Protein AF-A0A3D4BV54-F1 (afdb_monomer)

Secondary structure (DSSP, 8-state):
--HHHHHHHHHHHHHHHHSPTT-HHHHHHHTGGG-SHHHHHHHHHHHHHHHHTT-HHHHHHHHHHHHHHHHHHT--TTS----------HHHHHHHHHHHHHHHHHHHHHTS-HHHHHHHHHHTGGG-SHHHHHHHHHHHHHHHHHS-HHHHHHHHHHHHHHHHHHHH--SS-HHHHHHHHHHHHHHHHTTSBTTBSHHHHHHHHHHHHHHHHT--SS-HHHHHHHHHHHHHHHHTT--TTTSHHHHHHHHHHHHHHHHH--SS-HHHHHHHHHHHHHHHHTTS-TTT-HHHHHHHHHHHHHHHHH--SS-HHHHHHHHHHHHHHHHTTS-TTT-HHHHHHHHHHHHHHHHS--

pLDDT: mean 89.23, std 12.45, range [34.06, 98.94]

Sequence (354 aa):
MNEQRLQAYYQLIQQLLSCPHGQEAAILQANRELLDVDFLQVVVEVAATFTQQGEENTANWLLGLASQLSEELDIAPNGNTPEPETPLNQANFDTYLQFLLEVLQATAESKGNPQVVYPLLKANTDKLNLTFGQLLQVWATKTLAEAEPDAKQFFAAVIGNFSNLIREFPLGNQADNIEIAITGYEIALTIFTRYTYQEQWATLQHNLGNAYRDRIRGDKADNLENAIAAYQQALEVRTRTDFPVDWAMTQNNLGNAYSDRIRGDKAENLENAIAAYQQALEVSTRTDFPVDWATTQNNLGNAYCDRIRGDKADNLENAIAAYQQALEERTRTDFPEQWAGTQNLSLIHISEPT

Foldseek 3Di:
DDPVLLVVLVVLLVCLVPDDPPCNVVSCVVPVVSLDLVSLQVLQVVLVVCVVVVNNVSSVVSLVVLCVSCVVVVHHSNSDPPPPPPADDPVCLVVLVVLVVVLLVQCLVVVLDLVRRLVSCVVPLVSLAVNSLVSCLVVLVVQLVPDDLVVNLSSLSSLQSSLLNLCPRPDHDNLSSLSSSLSSLVSSCVNCDCVHVVQVNLVSLQSNLVSLCVHPDDDNQVSLVSSLVSLVSSCVRCDCVPNVQVQLVSLQSNLVSLCVHPDDDNQVSLVSSLVSLVSSCVRCDCVPNVQVQLVSLQSNLVSLCVHPDDDNVVSNVSSLVSLVSSCVRCDCVPNVPVNVVSVVSNVVSVPDDD

Solvent-accessible surface area (backbone atoms only — not comparable to full-atom values): 18351 Å² total; per-residue (Å²): 136,56,72,73,58,57,52,50,43,54,52,51,52,52,49,59,75,69,52,63,92,88,44,53,67,59,54,50,65,75,43,52,95,58,73,46,58,70,39,35,38,52,40,48,54,51,18,52,52,29,45,76,70,70,38,51,71,61,15,52,50,36,45,50,50,30,46,52,52,14,66,77,66,78,41,55,57,77,49,50,65,70,67,76,72,71,69,82,40,87,89,52,42,63,61,53,49,52,51,51,52,51,52,46,48,46,19,51,78,54,72,48,38,61,89,68,39,47,62,57,49,68,75,40,36,92,55,47,34,64,50,44,30,52,45,51,51,55,52,47,55,54,53,47,71,75,41,56,72,72,53,34,54,51,52,28,50,32,38,35,39,43,18,57,50,39,53,69,42,89,68,62,48,60,54,32,26,28,52,33,16,45,48,26,31,55,57,20,51,74,71,29,29,84,91,44,57,41,69,61,24,23,50,43,26,38,53,41,13,51,39,29,60,71,44,71,71,78,59,66,51,60,28,28,53,51,12,40,54,24,27,55,55,12,49,75,63,31,32,71,86,84,29,37,68,63,23,20,55,42,27,36,54,40,12,52,35,29,60,69,42,70,70,76,56,65,51,58,29,28,52,53,13,41,51,23,24,55,58,12,51,76,60,36,32,64,87,85,31,38,68,60,22,24,50,41,26,39,54,39,13,54,37,28,62,69,43,69,72,78,58,69,67,63,28,43,51,54,12,42,52,24,26,53,57,13,48,75,64,33,31,70,86,85,27,47,66,62,20,51,54,45,49,49,56,39,49,56,65,72,68,59,78,131

Radius of gyration: 23.68 Å; Cα contacts (8 Å, |Δi|>4): 427; chains: 1; bounding box: 53×63×58 Å

Structure (mmCIF, N/CA/C/O backbone):
data_AF-A0A3D4BV54-F1
#
_entry.id   AF-A0A3D4BV54-F1
#
loop_
_atom_site.group_PDB
_atom_site.id
_atom_site.type_symbol
_atom_site.label_atom_id
_atom_site.label_alt_id
_atom_site.label_comp_id
_atom_site.label_asym_id
_atom_site.label_entity_id
_atom_site.label_seq_id
_atom_site.pdbx_PDB_ins_code
_atom_site.Cartn_x
_atom_site.Cartn_y
_atom_site.Cartn_z
_atom_site.occupancy
_atom_site.B_iso_or_equiv
_atom_site.auth_seq_id
_atom_site.auth_comp_id
_atom_site.auth_asym_id
_atom_site.auth_atom_id
_atom_site.pdbx_PDB_model_num
ATOM 1 N N . MET A 1 1 ? 2.637 -22.811 29.140 1.00 59.00 1 MET A N 1
ATOM 2 C CA . MET A 1 1 ? 3.202 -24.067 28.604 1.00 59.00 1 MET A CA 1
ATOM 3 C C . MET A 1 1 ? 3.998 -24.802 29.688 1.00 59.00 1 MET A C 1
ATOM 5 O O . MET A 1 1 ? 4.686 -24.149 30.461 1.00 59.00 1 MET A O 1
ATOM 9 N N . ASN A 1 2 ? 3.861 -26.129 29.801 1.00 77.62 2 ASN A N 1
ATOM 10 C CA . ASN A 1 2 ? 4.618 -26.967 30.751 1.00 77.62 2 ASN A CA 1
ATOM 11 C C . ASN A 1 2 ? 6.040 -27.226 30.204 1.00 77.62 2 ASN A C 1
ATOM 13 O O . ASN A 1 2 ? 6.165 -27.560 29.028 1.00 77.62 2 ASN A O 1
ATOM 17 N N . GLU A 1 3 ? 7.088 -27.111 31.032 1.00 79.06 3 GLU A N 1
ATOM 18 C CA . GLU A 1 3 ? 8.501 -27.294 30.637 1.00 79.06 3 GLU A CA 1
ATOM 19 C C . GLU A 1 3 ? 8.761 -28.626 29.917 1.00 79.06 3 GLU A C 1
ATOM 21 O O . GLU A 1 3 ? 9.483 -28.663 28.923 1.00 79.06 3 GLU A O 1
ATOM 26 N N . GLN A 1 4 ? 8.110 -29.712 30.350 1.00 82.81 4 GLN A N 1
ATOM 27 C CA . GLN A 1 4 ? 8.243 -31.021 29.698 1.00 82.81 4 GLN A CA 1
ATOM 28 C C . GLN A 1 4 ? 7.680 -31.034 28.268 1.00 82.81 4 GLN A C 1
ATOM 30 O O . GLN A 1 4 ? 8.209 -31.730 27.405 1.00 82.81 4 GLN A O 1
ATOM 35 N N . ARG A 1 5 ? 6.620 -30.257 28.008 1.00 86.56 5 ARG A N 1
ATOM 36 C CA . ARG A 1 5 ? 5.965 -30.178 26.693 1.00 86.56 5 ARG A CA 1
ATOM 37 C C . ARG A 1 5 ? 6.778 -29.312 25.729 1.00 86.56 5 ARG A C 1
ATOM 39 O O . ARG A 1 5 ? 7.024 -29.732 24.606 1.00 86.56 5 ARG A O 1
ATOM 46 N N . LEU A 1 6 ? 7.303 -28.185 26.212 1.00 84.38 6 LEU A N 1
ATOM 47 C CA . LEU A 1 6 ? 8.230 -27.341 25.452 1.00 84.38 6 LEU A CA 1
ATOM 48 C C . LEU A 1 6 ? 9.500 -28.107 25.043 1.00 84.38 6 LEU A C 1
ATOM 50 O O . LEU A 1 6 ? 9.956 -28.008 23.906 1.00 84.38 6 LEU A O 1
ATOM 54 N N . GLN A 1 7 ? 10.052 -28.923 25.945 1.00 90.50 7 GLN A N 1
ATOM 55 C CA . GLN A 1 7 ? 11.215 -29.751 25.627 1.00 90.50 7 GLN A CA 1
ATOM 56 C C . GLN A 1 7 ? 10.906 -30.806 24.552 1.00 90.50 7 GLN A C 1
ATOM 58 O O . GLN A 1 7 ? 11.744 -31.044 23.681 1.00 90.50 7 GLN A O 1
ATOM 63 N N . ALA A 1 8 ? 9.710 -31.401 24.577 1.00 91.50 8 ALA A N 1
ATOM 64 C CA . ALA A 1 8 ? 9.264 -32.330 23.540 1.00 91.50 8 ALA A CA 1
ATOM 65 C C . ALA A 1 8 ? 9.128 -31.640 22.168 1.00 91.50 8 ALA A C 1
ATOM 67 O O . ALA A 1 8 ? 9.540 -32.211 21.160 1.00 91.50 8 ALA A O 1
ATOM 68 N N . TYR A 1 9 ? 8.648 -30.391 22.125 1.00 94.81 9 TYR A N 1
ATOM 69 C CA . TYR A 1 9 ? 8.577 -29.605 20.887 1.00 94.81 9 TYR A CA 1
ATOM 70 C C . TYR A 1 9 ? 9.954 -29.342 20.279 1.00 94.81 9 TYR A C 1
ATOM 72 O O . TYR A 1 9 ? 10.163 -29.624 19.101 1.00 94.81 9 TYR A O 1
ATOM 80 N N . TYR A 1 10 ? 10.928 -28.891 21.075 1.00 93.88 10 TYR A N 1
ATOM 81 C CA . TYR A 1 10 ? 12.291 -28.695 20.572 1.00 93.88 10 TYR A CA 1
ATOM 82 C C . TYR A 1 10 ? 12.927 -29.997 20.076 1.00 93.88 10 TYR A C 1
ATOM 84 O O . TYR A 1 10 ? 13.622 -29.987 19.061 1.00 93.88 10 TYR A O 1
ATOM 92 N N . GLN A 1 11 ? 12.678 -31.122 20.753 1.00 95.56 11 GLN A N 1
ATOM 93 C CA . GLN A 1 11 ? 13.165 -32.429 20.303 1.00 95.56 11 GLN A CA 1
ATOM 94 C C . GLN A 1 11 ? 12.557 -32.832 18.958 1.00 95.56 11 GLN A C 1
ATOM 96 O O . GLN A 1 11 ? 13.286 -33.299 18.084 1.00 95.56 11 GLN A O 1
ATOM 101 N N . LEU A 1 12 ? 11.254 -32.618 18.773 1.00 96.31 12 LEU A N 1
ATOM 102 C CA . LEU A 1 12 ? 10.576 -32.890 17.510 1.00 96.31 12 LEU A CA 1
ATOM 103 C C . LEU A 1 12 ? 11.123 -32.007 16.379 1.00 96.31 12 LEU A C 1
ATOM 105 O O . LEU A 1 12 ? 11.451 -32.519 15.311 1.00 96.31 12 LEU A O 1
ATOM 109 N N . ILE A 1 13 ? 11.319 -30.708 16.626 1.00 95.62 13 ILE A N 1
ATOM 110 C CA . ILE A 1 13 ? 11.912 -29.781 15.646 1.00 95.62 13 ILE A CA 1
ATOM 111 C C . ILE A 1 13 ? 13.329 -30.224 15.262 1.00 95.62 13 ILE A C 1
ATOM 113 O O . ILE A 1 13 ? 13.668 -30.273 14.083 1.00 95.62 13 ILE A O 1
ATOM 117 N N . GLN A 1 14 ? 14.156 -30.613 16.234 1.00 95.12 14 GLN A N 1
ATOM 118 C CA . GLN A 1 14 ? 15.502 -31.119 15.956 1.00 95.12 14 GLN A CA 1
ATOM 119 C C . GLN A 1 14 ? 15.491 -32.425 15.154 1.00 95.12 14 GLN A C 1
ATOM 121 O O . GLN A 1 14 ? 16.322 -32.597 14.262 1.00 95.12 14 GLN A O 1
ATOM 126 N N . GLN A 1 15 ? 14.562 -33.342 15.438 1.00 96.12 15 GLN A N 1
ATOM 127 C CA . GLN A 1 15 ? 14.404 -34.569 14.652 1.00 96.12 15 GLN A CA 1
ATOM 128 C C . GLN A 1 15 ? 14.024 -34.258 13.206 1.00 96.12 15 GLN A C 1
ATOM 130 O O . GLN A 1 15 ? 14.604 -34.834 12.293 1.00 96.12 15 GLN A O 1
ATOM 135 N N . LEU A 1 16 ? 13.109 -33.314 13.000 1.00 95.00 16 LEU A N 1
ATOM 136 C CA . LEU A 1 16 ? 12.678 -32.875 11.677 1.00 95.00 16 LEU A CA 1
ATOM 137 C C . LEU A 1 16 ? 13.822 -32.224 10.882 1.00 95.00 16 LEU A C 1
ATOM 139 O O . LEU A 1 16 ? 14.025 -32.567 9.723 1.00 95.00 16 LEU A O 1
ATOM 143 N N . LEU A 1 17 ? 14.634 -31.379 11.523 1.00 93.75 17 LEU A N 1
ATOM 144 C CA . LEU A 1 17 ? 15.793 -30.728 10.896 1.00 93.75 17 LEU A CA 1
ATOM 145 C C . LEU A 1 17 ? 16.954 -31.681 10.569 1.00 93.75 17 LEU A C 1
ATOM 147 O O . LEU A 1 17 ? 17.786 -31.370 9.719 1.00 93.75 17 LEU A O 1
ATOM 151 N N . SER A 1 18 ? 17.048 -32.819 11.259 1.00 91.81 18 SER A N 1
ATOM 152 C CA . SER A 1 18 ? 18.154 -33.776 11.106 1.00 91.81 18 SER A CA 1
ATOM 153 C C . SER A 1 18 ? 17.775 -35.055 10.357 1.00 91.81 18 SER A C 1
ATOM 155 O O . SER A 1 18 ? 18.644 -35.899 10.111 1.00 91.81 18 SER A O 1
ATOM 157 N N . CYS A 1 19 ? 16.500 -35.227 9.996 1.00 91.31 19 CYS A N 1
ATOM 158 C CA . CYS A 1 19 ? 16.039 -36.429 9.316 1.00 91.31 19 CYS A CA 1
ATOM 159 C C . CYS A 1 19 ? 16.436 -36.457 7.824 1.00 91.31 19 CYS A C 1
ATOM 161 O O . CYS A 1 19 ? 16.623 -35.412 7.199 1.00 91.31 19 CYS A O 1
ATOM 163 N N . PRO A 1 20 ? 16.581 -37.651 7.220 1.00 90.06 20 PRO A N 1
ATOM 164 C CA . PRO A 1 20 ? 16.754 -37.777 5.777 1.00 90.06 20 PRO A CA 1
ATOM 165 C C . PRO A 1 20 ? 15.518 -37.295 5.011 1.00 90.06 20 PRO A C 1
ATOM 167 O O . PRO A 1 20 ? 14.391 -37.586 5.413 1.00 90.06 20 PRO A O 1
ATOM 170 N N . HIS A 1 21 ? 15.743 -36.659 3.858 1.00 81.19 21 HIS A N 1
ATOM 171 C CA . HIS A 1 21 ? 14.670 -36.155 3.002 1.00 81.19 21 HIS A CA 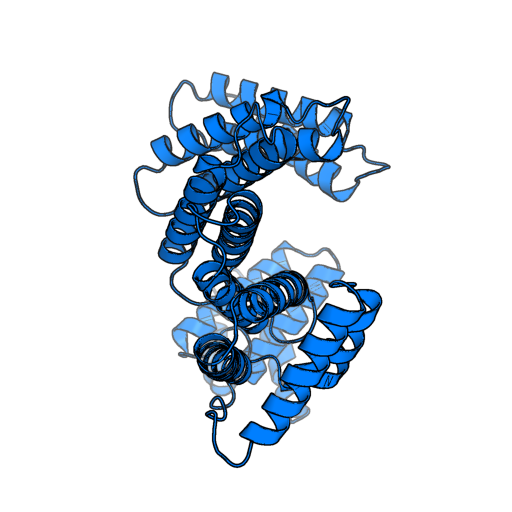1
ATOM 172 C C . HIS A 1 21 ? 13.638 -37.245 2.661 1.00 81.19 21 HIS A C 1
ATOM 174 O O . HIS A 1 21 ? 13.999 -38.332 2.197 1.00 81.19 21 HIS A O 1
ATOM 180 N N . GLY A 1 22 ? 12.359 -36.947 2.888 1.00 81.94 22 GLY A N 1
ATOM 181 C CA . GLY A 1 22 ? 11.224 -37.845 2.672 1.00 81.94 22 GLY A CA 1
ATOM 182 C C . GLY A 1 22 ? 10.745 -38.601 3.921 1.00 81.94 22 GLY A C 1
ATOM 183 O O . GLY A 1 22 ? 9.811 -39.397 3.810 1.00 81.94 22 GLY A O 1
ATOM 184 N N . GLN A 1 23 ? 11.356 -38.397 5.096 1.00 90.88 23 GLN A N 1
ATOM 185 C CA . GLN A 1 23 ? 10.932 -39.015 6.367 1.00 90.88 23 GLN A CA 1
ATOM 186 C C . GLN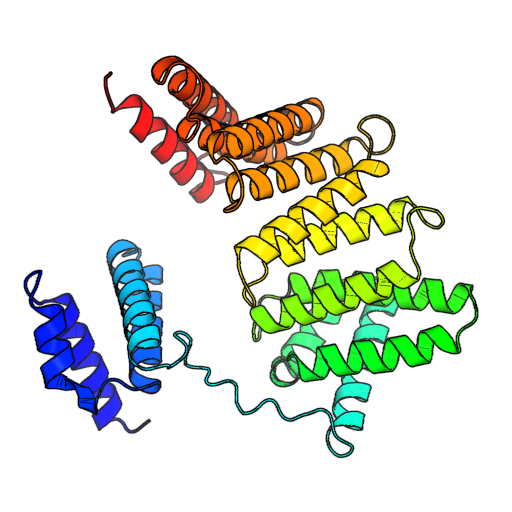 A 1 23 ? 10.111 -38.083 7.272 1.00 90.88 23 GLN A C 1
ATOM 188 O O . GLN A 1 23 ? 9.538 -38.538 8.264 1.00 90.88 23 GLN A O 1
ATOM 193 N N . GLU A 1 24 ? 10.002 -36.805 6.919 1.00 91.12 24 GLU A N 1
ATOM 194 C CA . GLU A 1 24 ? 9.357 -35.745 7.694 1.00 91.12 24 GLU A CA 1
ATOM 195 C C . GLU A 1 24 ? 7.896 -36.099 8.011 1.00 91.12 24 GLU A C 1
ATOM 197 O O . GLU A 1 24 ? 7.475 -36.066 9.166 1.00 91.12 24 GLU A O 1
ATOM 202 N N . ALA A 1 25 ? 7.139 -36.552 7.005 1.00 87.44 25 ALA A N 1
ATOM 203 C CA . ALA A 1 25 ? 5.734 -36.932 7.162 1.00 87.44 25 ALA A CA 1
ATOM 204 C C . ALA A 1 25 ? 5.534 -38.104 8.142 1.00 87.44 25 ALA A C 1
ATOM 206 O O . ALA A 1 25 ? 4.577 -38.115 8.917 1.00 87.44 25 ALA A O 1
ATOM 207 N N . ALA A 1 26 ? 6.448 -39.082 8.150 1.00 90.12 26 ALA A N 1
ATOM 208 C CA . ALA A 1 26 ? 6.384 -40.214 9.074 1.00 90.12 26 ALA A CA 1
ATOM 209 C C . ALA A 1 26 ? 6.689 -39.783 10.518 1.00 90.12 26 ALA A C 1
ATOM 211 O O . ALA A 1 26 ? 6.043 -40.261 11.450 1.00 90.12 26 ALA A O 1
ATOM 212 N N . ILE A 1 27 ? 7.635 -38.853 10.698 1.00 92.62 27 ILE A N 1
ATOM 213 C CA . ILE A 1 27 ? 7.973 -38.265 12.001 1.00 92.62 27 ILE A CA 1
ATOM 214 C C . ILE A 1 27 ? 6.789 -37.455 12.540 1.00 92.62 27 ILE A C 1
ATOM 216 O O . ILE A 1 27 ? 6.393 -37.652 13.689 1.00 92.62 27 ILE A O 1
ATOM 220 N N . LEU A 1 28 ? 6.174 -36.608 11.711 1.00 92.06 28 LEU A N 1
ATOM 221 C CA . LEU A 1 28 ? 4.982 -35.836 12.080 1.00 92.06 28 LEU A CA 1
ATOM 222 C C . LEU A 1 28 ? 3.812 -36.760 12.444 1.00 92.06 28 LEU A C 1
ATOM 224 O O . LEU A 1 28 ? 3.162 -36.578 13.472 1.00 92.06 28 LEU A O 1
ATOM 228 N N . GLN A 1 29 ? 3.586 -37.819 11.661 1.00 87.75 29 GLN A N 1
ATOM 229 C CA . GLN A 1 29 ? 2.539 -38.799 11.946 1.00 87.75 29 GLN A CA 1
ATOM 230 C C . GLN A 1 29 ? 2.775 -39.569 13.256 1.00 87.75 29 GLN A C 1
ATOM 232 O O . GLN A 1 29 ? 1.805 -39.937 13.920 1.00 87.75 29 GLN A O 1
ATOM 237 N N . ALA A 1 30 ? 4.030 -39.829 13.626 1.00 91.69 30 ALA A N 1
ATOM 238 C CA . ALA A 1 30 ? 4.376 -40.528 14.862 1.00 91.69 30 ALA A CA 1
ATOM 239 C C . ALA A 1 30 ? 4.235 -39.657 16.123 1.00 91.69 30 ALA A C 1
ATOM 241 O O . ALA A 1 30 ? 4.153 -40.218 17.210 1.00 91.69 30 ALA A O 1
ATOM 242 N N . ASN A 1 31 ? 4.186 -38.329 15.972 1.00 93.62 31 ASN A N 1
ATOM 243 C CA . ASN A 1 31 ? 4.137 -37.359 17.071 1.00 93.62 31 ASN A CA 1
ATOM 244 C C . ASN A 1 31 ? 2.878 -36.471 17.006 1.00 93.62 31 ASN A C 1
ATOM 246 O O . ASN A 1 31 ? 2.918 -35.301 17.392 1.00 93.62 31 ASN A O 1
ATOM 250 N N . ARG A 1 32 ? 1.752 -36.986 16.486 1.00 88.56 32 ARG A N 1
ATOM 251 C CA . ARG A 1 32 ? 0.525 -36.186 16.280 1.00 88.56 32 ARG A CA 1
ATOM 252 C C . ARG A 1 32 ? 0.016 -35.501 17.546 1.00 88.56 32 ARG A C 1
ATOM 254 O O . ARG A 1 32 ? -0.589 -34.443 17.459 1.00 88.56 32 ARG A O 1
ATOM 261 N N . GLU A 1 33 ? 0.233 -36.095 18.711 1.00 89.19 33 GLU A N 1
ATOM 262 C CA . GLU A 1 33 ? -0.172 -35.557 20.012 1.00 89.19 33 GLU A CA 1
ATOM 263 C C . GLU A 1 33 ? 0.570 -34.275 20.422 1.00 89.19 33 GLU A C 1
ATOM 265 O O . GLU A 1 33 ? 0.141 -33.588 21.358 1.00 89.19 33 GLU A O 1
ATOM 270 N N . LEU A 1 34 ? 1.679 -33.976 19.740 1.00 89.94 34 LEU A N 1
ATOM 271 C CA . LEU A 1 34 ? 2.457 -32.752 19.891 1.00 89.94 34 LEU A CA 1
ATOM 272 C C . LEU A 1 34 ? 2.102 -31.695 18.839 1.00 89.94 34 LEU A C 1
ATOM 274 O O . LEU A 1 34 ? 2.518 -30.559 19.001 1.00 89.94 34 LEU A O 1
ATOM 278 N N . LEU A 1 35 ? 1.359 -32.032 17.781 1.00 89.50 35 LEU A N 1
ATOM 279 C CA . LEU A 1 35 ? 1.030 -31.101 16.699 1.00 89.50 35 LEU A CA 1
ATOM 280 C C . LEU A 1 35 ? -0.180 -30.238 17.079 1.00 89.50 35 LEU A C 1
ATOM 282 O O . LEU A 1 35 ? -1.312 -30.504 16.678 1.00 89.50 35 LEU A O 1
ATOM 286 N N . ASP A 1 36 ? 0.065 -29.222 17.899 1.00 83.19 36 ASP A N 1
ATOM 287 C CA . ASP A 1 36 ? -0.927 -28.248 18.349 1.00 83.19 36 ASP A CA 1
ATOM 288 C C . ASP A 1 36 ? -0.456 -26.799 18.134 1.00 83.19 36 ASP A C 1
ATOM 290 O O . ASP A 1 36 ? 0.616 -26.539 17.586 1.00 83.19 36 ASP A O 1
ATOM 294 N N . VAL A 1 37 ? -1.294 -25.842 18.543 1.00 75.69 37 VAL A N 1
ATOM 295 C CA . VAL A 1 37 ? -1.045 -24.397 18.398 1.00 75.69 37 VAL A CA 1
ATOM 296 C C . VAL A 1 37 ? 0.297 -23.990 19.020 1.00 75.69 37 VAL A C 1
ATOM 298 O O . VAL A 1 37 ? 1.062 -23.250 18.402 1.00 75.69 37 VAL A O 1
ATOM 301 N N . ASP A 1 38 ? 0.604 -24.511 20.211 1.00 81.88 38 ASP A N 1
ATOM 302 C CA . ASP A 1 38 ? 1.837 -24.195 20.938 1.00 81.88 38 ASP A CA 1
ATOM 303 C C . ASP A 1 38 ? 3.070 -24.726 20.184 1.00 81.88 38 ASP A C 1
ATOM 305 O O . ASP A 1 38 ? 4.096 -24.049 20.120 1.00 81.88 38 ASP A O 1
ATOM 309 N N . PHE A 1 39 ? 2.983 -25.908 19.561 1.00 89.69 39 PHE A N 1
ATOM 310 C CA . PHE A 1 39 ? 4.062 -26.432 18.720 1.00 89.69 39 PHE A CA 1
ATOM 311 C C . PHE A 1 39 ? 4.334 -25.550 17.498 1.00 89.69 39 PHE A C 1
ATOM 313 O O . PHE A 1 39 ? 5.496 -25.239 17.232 1.00 89.69 39 PHE A O 1
ATOM 320 N N . LEU A 1 40 ? 3.292 -25.104 16.785 1.00 85.31 40 LEU A N 1
ATOM 321 C CA . LEU A 1 40 ? 3.450 -24.212 15.628 1.00 85.31 40 LEU A CA 1
ATOM 322 C C . LEU A 1 40 ? 4.116 -22.890 16.022 1.00 85.31 40 LEU A C 1
ATOM 324 O O . LEU A 1 40 ? 5.006 -22.416 15.316 1.00 85.31 40 LEU A O 1
ATOM 328 N N . GLN A 1 41 ? 3.759 -22.336 17.183 1.00 79.12 41 GLN A N 1
ATOM 329 C CA . GLN A 1 41 ? 4.413 -21.142 17.713 1.00 79.12 41 GLN A CA 1
ATOM 330 C C . GLN A 1 41 ? 5.910 -21.378 17.964 1.00 79.12 41 GLN A C 1
ATOM 332 O O . GLN A 1 41 ? 6.740 -20.572 17.544 1.00 79.12 41 GLN A O 1
ATOM 337 N N . VAL A 1 42 ? 6.279 -22.501 18.589 1.00 85.62 42 VAL A N 1
ATOM 338 C CA . VAL A 1 42 ? 7.693 -22.836 18.829 1.00 85.62 42 VAL A CA 1
ATOM 339 C C . VAL A 1 42 ? 8.449 -23.042 17.509 1.00 85.62 42 VAL A C 1
ATOM 341 O O . VAL A 1 42 ? 9.601 -22.624 17.402 1.00 85.62 42 VAL A O 1
ATOM 344 N N . VAL A 1 43 ? 7.820 -23.614 16.474 1.00 85.62 43 VAL A N 1
ATOM 345 C CA . VAL A 1 43 ? 8.416 -23.730 15.127 1.00 85.62 43 VAL A CA 1
ATOM 346 C C . VAL A 1 43 ? 8.729 -22.348 14.540 1.00 85.62 43 VAL A C 1
ATOM 348 O O . VAL A 1 43 ? 9.833 -22.144 14.031 1.00 85.62 43 VAL A O 1
ATOM 351 N N . VAL A 1 44 ? 7.809 -21.385 14.657 1.00 80.56 44 VAL A N 1
ATOM 352 C CA . VAL A 1 44 ? 8.000 -20.001 14.184 1.00 80.56 44 VAL A CA 1
ATOM 353 C C . VAL A 1 44 ? 9.087 -19.271 14.984 1.00 80.56 44 VAL A C 1
ATOM 355 O O . VAL A 1 44 ? 9.924 -18.584 14.398 1.00 80.56 44 VAL A O 1
ATOM 358 N N . GLU A 1 45 ? 9.139 -19.448 16.306 1.00 79.12 45 GLU A N 1
ATOM 359 C CA . GLU A 1 45 ? 10.190 -18.865 17.156 1.00 79.12 45 GLU A CA 1
ATOM 360 C C . GLU A 1 45 ? 11.584 -19.421 16.813 1.00 79.12 45 GLU A C 1
ATOM 362 O O . GLU A 1 45 ? 12.572 -18.679 16.738 1.00 79.12 45 GLU A O 1
ATOM 367 N N . VAL A 1 46 ? 11.676 -20.728 16.548 1.00 84.25 46 VAL A N 1
ATOM 368 C CA . VAL A 1 46 ? 12.922 -21.362 16.098 1.00 84.25 46 VAL A CA 1
ATOM 369 C C . VAL A 1 46 ? 13.307 -20.866 14.704 1.00 84.25 46 VAL A C 1
ATOM 371 O O . VAL A 1 46 ? 14.474 -20.544 14.485 1.00 84.25 46 VAL A O 1
ATOM 374 N N . ALA A 1 47 ? 12.347 -20.720 13.786 1.00 76.75 47 ALA A N 1
ATOM 375 C CA . ALA A 1 47 ? 12.592 -20.148 12.465 1.00 76.75 47 ALA A CA 1
ATOM 376 C C . ALA A 1 47 ? 13.160 -18.723 12.563 1.00 76.75 47 ALA A C 1
ATOM 378 O O . ALA A 1 47 ? 14.183 -18.433 11.948 1.00 76.75 47 ALA A O 1
ATOM 379 N N . ALA A 1 48 ? 12.578 -17.868 13.412 1.00 73.38 48 ALA A N 1
ATOM 380 C CA . ALA A 1 48 ? 13.076 -16.514 13.657 1.00 73.38 48 ALA A CA 1
ATOM 381 C C . ALA A 1 48 ? 14.505 -16.505 14.232 1.00 73.38 48 ALA A C 1
ATOM 383 O O . ALA A 1 48 ? 15.308 -15.630 13.903 1.00 73.38 48 ALA A O 1
ATOM 384 N N . THR A 1 49 ? 14.848 -17.499 15.056 1.00 84.19 49 THR A N 1
ATOM 385 C CA . THR A 1 49 ? 16.213 -17.679 15.570 1.00 84.19 49 THR A CA 1
ATOM 386 C C . THR A 1 49 ? 17.193 -18.016 14.439 1.00 84.19 49 THR A C 1
ATOM 388 O O . THR A 1 49 ? 18.273 -17.429 14.379 1.00 84.19 49 THR A O 1
ATOM 391 N N . PHE A 1 50 ? 16.812 -18.892 13.503 1.00 82.00 50 PHE A N 1
ATOM 392 C CA . PHE A 1 50 ? 17.619 -19.196 12.314 1.00 82.00 50 PHE A CA 1
ATOM 393 C C . PHE A 1 50 ? 17.743 -17.992 11.370 1.00 82.00 50 PHE A C 1
ATOM 395 O O . PHE A 1 50 ? 18.831 -17.738 10.857 1.00 82.00 50 PHE A O 1
ATOM 402 N N . THR A 1 51 ? 16.688 -17.184 11.216 1.00 74.88 51 THR A N 1
ATOM 403 C CA . THR A 1 51 ? 16.749 -15.908 10.482 1.00 74.88 51 THR A CA 1
ATOM 404 C C . THR A 1 51 ? 17.781 -14.961 11.099 1.00 74.88 51 THR A C 1
ATOM 406 O O . THR A 1 51 ? 18.621 -14.422 10.385 1.00 74.88 51 THR A O 1
ATOM 409 N N . GLN A 1 52 ? 17.794 -14.806 12.428 1.00 78.81 52 GLN A N 1
ATOM 410 C CA . GLN A 1 52 ? 18.788 -13.974 13.127 1.00 78.81 52 GLN A CA 1
ATOM 411 C C . GLN A 1 52 ? 20.224 -14.507 13.001 1.00 78.81 52 GLN A C 1
ATOM 413 O O . GLN A 1 52 ? 21.179 -13.741 13.121 1.00 78.81 52 GLN A O 1
ATOM 418 N N . GLN A 1 53 ? 20.382 -15.810 12.764 1.00 83.19 53 GLN A N 1
ATOM 419 C CA . GLN A 1 53 ? 21.674 -16.468 12.558 1.00 83.19 53 GLN A CA 1
ATOM 420 C C . GLN A 1 53 ? 22.115 -16.486 11.083 1.00 83.19 53 GLN A C 1
ATOM 422 O O . GLN A 1 53 ? 23.223 -16.932 10.791 1.00 83.19 53 GLN A O 1
ATOM 427 N N . GLY A 1 54 ? 21.293 -15.969 10.160 1.00 81.38 54 GLY A N 1
ATOM 428 C CA . GLY A 1 54 ? 21.577 -15.940 8.722 1.00 81.38 54 GLY A CA 1
ATOM 429 C C . GLY A 1 54 ? 21.301 -17.261 7.992 1.00 81.38 54 GLY A C 1
ATOM 430 O O . GLY A 1 54 ? 21.730 -17.437 6.854 1.00 81.38 54 GLY A O 1
ATOM 431 N N . GLU A 1 55 ? 20.588 -18.199 8.618 1.00 88.56 55 GLU A N 1
ATOM 432 C CA . GLU A 1 55 ? 20.210 -19.491 8.037 1.00 88.56 55 GLU A CA 1
ATOM 433 C C . GLU A 1 55 ? 18.807 -19.436 7.405 1.00 88.56 55 GLU A C 1
ATOM 435 O O . GLU A 1 55 ? 17.873 -20.133 7.812 1.00 88.56 55 GLU A O 1
ATOM 440 N N . GLU A 1 56 ? 18.644 -18.591 6.384 1.00 79.88 56 GLU A N 1
ATOM 441 C CA . GLU A 1 56 ? 17.337 -18.305 5.770 1.00 79.88 56 GLU A CA 1
ATOM 442 C C . GLU A 1 56 ? 16.661 -19.534 5.149 1.00 79.88 56 GLU A C 1
ATOM 444 O O . GLU A 1 56 ? 15.444 -19.663 5.224 1.00 79.88 56 GLU A O 1
ATOM 449 N N . ASN A 1 57 ? 17.423 -20.478 4.588 1.00 82.69 57 ASN A N 1
ATOM 450 C CA . ASN A 1 57 ? 16.853 -21.706 4.019 1.00 82.69 57 ASN A CA 1
ATOM 451 C C . ASN A 1 57 ? 16.174 -22.569 5.091 1.00 82.69 57 ASN A C 1
ATOM 453 O O . ASN A 1 57 ? 15.075 -23.077 4.873 1.00 82.69 57 ASN A O 1
ATOM 457 N N . THR A 1 58 ? 16.811 -22.703 6.257 1.00 84.69 58 THR A N 1
ATOM 458 C CA . THR A 1 58 ? 16.273 -23.445 7.402 1.00 84.69 58 THR A CA 1
ATOM 459 C C . THR A 1 58 ? 15.054 -22.729 7.977 1.00 84.69 58 THR A C 1
ATOM 461 O O . THR A 1 58 ? 14.030 -23.360 8.238 1.00 84.69 58 THR A O 1
ATOM 464 N N . ALA A 1 59 ? 15.131 -21.402 8.113 1.00 75.19 59 ALA A N 1
ATOM 465 C CA . ALA A 1 59 ? 14.019 -20.582 8.581 1.00 75.19 59 ALA A CA 1
ATOM 466 C C . ALA A 1 59 ? 12.801 -20.676 7.647 1.00 75.19 59 ALA A C 1
ATOM 468 O O . ALA A 1 59 ? 11.698 -20.971 8.101 1.00 75.19 59 ALA A O 1
ATOM 469 N N . ASN A 1 60 ? 12.999 -20.508 6.338 1.00 76.56 60 ASN A N 1
ATOM 470 C CA . ASN A 1 60 ? 11.934 -20.589 5.338 1.00 76.56 60 ASN A CA 1
ATOM 471 C C . ASN A 1 60 ? 11.310 -21.983 5.278 1.00 76.56 60 ASN A C 1
ATOM 473 O O . ASN A 1 60 ? 10.096 -22.109 5.125 1.00 76.56 60 ASN A O 1
ATOM 477 N N . TRP A 1 61 ? 12.117 -23.033 5.438 1.00 91.00 61 TRP A N 1
ATOM 478 C CA . TRP A 1 61 ? 11.609 -24.396 5.513 1.00 91.00 61 TRP A CA 1
ATOM 479 C C . TRP A 1 61 ? 10.725 -24.613 6.750 1.00 91.00 61 TRP A C 1
ATOM 481 O O . TRP A 1 61 ? 9.625 -25.147 6.620 1.00 91.00 61 TRP A O 1
ATOM 491 N N . LEU A 1 62 ? 11.150 -24.138 7.927 1.00 83.06 62 LEU A N 1
ATOM 492 C CA . LEU A 1 62 ? 10.353 -24.207 9.159 1.00 83.06 62 LEU A CA 1
ATOM 493 C C . LEU A 1 62 ? 9.051 -23.400 9.053 1.00 83.06 62 LEU A C 1
ATOM 495 O O . LEU A 1 62 ? 8.007 -23.872 9.496 1.00 83.06 62 LEU A O 1
ATOM 499 N N . LEU A 1 63 ? 9.086 -22.220 8.429 1.00 78.81 63 LEU A N 1
ATOM 500 C CA . LEU A 1 63 ? 7.889 -21.409 8.175 1.00 78.81 63 LEU A CA 1
ATOM 501 C C . LEU A 1 63 ? 6.933 -22.093 7.187 1.00 78.81 63 LEU A C 1
ATOM 503 O O . LEU A 1 63 ? 5.725 -22.113 7.412 1.00 78.81 63 LEU A O 1
ATOM 507 N N . GLY A 1 64 ? 7.464 -22.702 6.123 1.00 79.56 64 GLY A N 1
ATOM 508 C CA . GLY A 1 64 ? 6.677 -23.494 5.177 1.00 79.56 64 GLY A CA 1
ATOM 509 C C . GLY A 1 64 ? 6.027 -24.709 5.840 1.00 79.56 64 GLY A C 1
ATOM 510 O O . GLY A 1 64 ? 4.843 -24.965 5.625 1.00 79.56 64 GLY A O 1
ATOM 511 N N . LEU A 1 65 ? 6.769 -25.410 6.702 1.00 84.94 65 LEU A N 1
ATOM 512 C CA . LEU A 1 65 ? 6.256 -26.521 7.500 1.00 84.94 65 LEU A CA 1
ATOM 513 C C . LEU A 1 65 ? 5.149 -26.064 8.459 1.00 84.94 65 LEU A C 1
ATOM 515 O O . LEU A 1 65 ? 4.110 -26.718 8.541 1.00 84.94 65 LEU A O 1
ATOM 519 N N . ALA A 1 66 ? 5.348 -24.941 9.156 1.00 79.50 66 ALA A N 1
ATOM 520 C CA . ALA A 1 66 ? 4.328 -24.368 10.027 1.00 79.50 66 ALA A CA 1
ATOM 521 C C . ALA A 1 66 ? 3.053 -24.047 9.236 1.00 79.50 66 ALA A C 1
ATOM 523 O O . ALA A 1 66 ? 1.972 -24.424 9.672 1.00 79.50 66 ALA A O 1
ATOM 524 N N . SER A 1 67 ? 3.174 -23.449 8.045 1.00 75.88 67 SER A N 1
ATOM 525 C CA . SER A 1 67 ? 2.040 -23.158 7.157 1.00 75.88 67 SER A CA 1
ATOM 526 C C . SER A 1 67 ? 1.300 -24.422 6.708 1.00 75.88 67 SER A C 1
ATOM 528 O O . SER A 1 67 ? 0.076 -24.469 6.777 1.00 75.88 67 SER A O 1
ATOM 530 N N . GLN A 1 68 ? 2.012 -25.471 6.296 1.00 82.69 68 GLN A N 1
ATOM 531 C CA . GLN A 1 68 ? 1.387 -26.730 5.872 1.00 82.69 68 GLN A CA 1
ATOM 532 C C . GLN A 1 68 ? 0.631 -27.412 7.017 1.00 82.69 68 GLN A C 1
ATOM 534 O O . GLN A 1 68 ? -0.522 -27.805 6.858 1.00 82.69 68 GLN A O 1
ATOM 539 N N . LEU A 1 69 ? 1.255 -27.504 8.194 1.00 80.62 69 LEU A N 1
ATOM 540 C CA . LEU A 1 69 ? 0.617 -28.082 9.376 1.00 80.62 69 LEU A CA 1
ATOM 541 C C . LEU A 1 69 ? -0.578 -27.250 9.847 1.00 80.62 69 LEU A C 1
ATOM 543 O O . LEU A 1 69 ? -1.561 -27.806 10.325 1.00 80.62 69 LEU A O 1
ATOM 547 N N . SER A 1 70 ? -0.505 -25.929 9.689 1.00 72.88 70 SER A N 1
ATOM 548 C CA . SER A 1 70 ? -1.597 -25.013 10.005 1.00 72.88 70 SER A CA 1
ATOM 549 C C . SER A 1 70 ? -2.851 -25.317 9.169 1.00 72.88 70 SER A C 1
ATOM 551 O O . SER A 1 70 ? -3.945 -25.471 9.711 1.00 72.88 70 SER A O 1
ATOM 553 N N . GLU A 1 71 ? -2.681 -25.544 7.862 1.00 70.81 71 GLU A N 1
ATOM 554 C CA . GLU A 1 71 ? -3.769 -25.908 6.950 1.00 70.81 71 GLU A CA 1
ATOM 555 C C . GLU A 1 71 ? -4.326 -27.309 7.241 1.00 70.81 71 GLU A C 1
ATOM 557 O O . GLU A 1 71 ? -5.541 -27.499 7.259 1.00 70.81 71 GLU A O 1
ATOM 562 N N . GLU A 1 72 ? -3.459 -28.294 7.503 1.00 76.56 72 GLU A N 1
ATOM 563 C CA . GLU A 1 72 ? -3.887 -29.671 7.788 1.00 76.56 72 GLU A CA 1
ATOM 564 C C . GLU A 1 72 ? -4.644 -29.811 9.116 1.00 76.56 72 GLU A C 1
ATOM 566 O O . GLU A 1 72 ? -5.493 -30.697 9.256 1.00 76.56 72 GLU A O 1
ATOM 571 N N . LEU A 1 73 ? -4.332 -28.960 10.094 1.00 70.88 73 LEU A N 1
ATOM 572 C CA . LEU A 1 73 ? -4.920 -29.002 11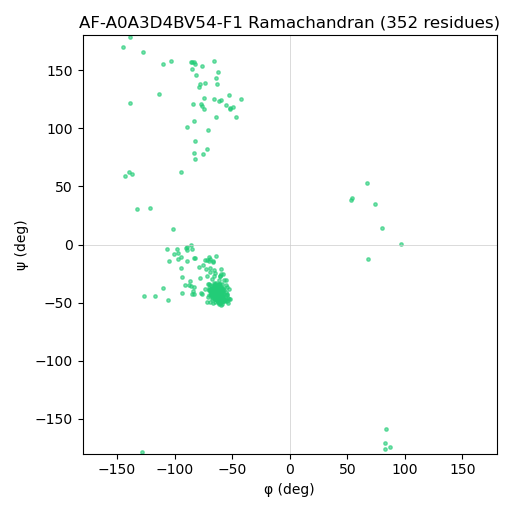.432 1.00 70.88 73 LEU A CA 1
ATOM 573 C C . LEU A 1 73 ? -6.081 -28.014 11.613 1.00 70.88 73 LEU A C 1
ATOM 575 O O . LEU A 1 73 ? -6.701 -28.031 12.676 1.00 70.88 73 LEU A O 1
ATOM 579 N N . ASP A 1 74 ? -6.385 -27.187 10.604 1.00 68.62 74 ASP A N 1
ATOM 580 C CA . ASP A 1 74 ? -7.309 -26.041 10.706 1.00 68.62 74 ASP A CA 1
ATOM 581 C C . ASP A 1 74 ? -6.924 -25.091 11.862 1.00 68.62 74 ASP A C 1
ATOM 583 O O . ASP A 1 74 ? -7.751 -24.571 12.612 1.00 68.62 74 ASP A O 1
ATOM 587 N N . ILE A 1 75 ? -5.617 -24.905 12.046 1.00 58.25 75 ILE A N 1
ATOM 588 C CA . ILE A 1 75 ? -5.017 -24.036 13.057 1.00 58.25 75 ILE A CA 1
ATOM 589 C C . ILE A 1 75 ? -4.340 -22.903 12.300 1.00 58.25 75 ILE A C 1
ATOM 591 O O . ILE A 1 75 ? -3.568 -23.176 11.402 1.00 58.25 75 ILE A O 1
ATOM 595 N N . ALA A 1 76 ? -4.571 -21.631 12.626 1.00 52.50 76 ALA A N 1
ATOM 596 C CA . ALA A 1 76 ? -3.860 -20.550 11.937 1.00 52.50 76 ALA A CA 1
ATOM 597 C C . ALA A 1 76 ? -2.334 -20.629 12.202 1.00 52.50 76 ALA A C 1
ATOM 599 O O . ALA A 1 76 ? -1.935 -20.818 13.356 1.00 52.50 76 ALA A O 1
ATOM 600 N N . PRO A 1 77 ? -1.464 -20.412 11.192 1.00 40.53 77 PRO A N 1
ATOM 601 C CA . PRO A 1 77 ? -0.008 -20.607 11.308 1.00 40.53 77 PRO A CA 1
ATOM 602 C C . PRO A 1 77 ? 0.680 -19.674 12.314 1.00 40.53 77 PRO A C 1
ATOM 604 O O . PRO A 1 77 ? 1.837 -19.878 12.666 1.00 40.53 77 PRO A O 1
ATOM 607 N N . ASN A 1 78 ? -0.042 -18.671 12.814 1.00 45.22 78 ASN A N 1
ATOM 608 C CA . ASN A 1 78 ? 0.499 -17.607 13.649 1.00 45.22 78 ASN A CA 1
ATOM 609 C C . ASN A 1 78 ? 0.212 -17.800 15.147 1.00 45.22 78 ASN A C 1
ATOM 611 O O . ASN A 1 78 ? 0.319 -16.832 15.894 1.00 45.22 78 ASN A O 1
ATOM 615 N N . GLY A 1 79 ? -0.240 -18.977 15.599 1.00 40.56 79 GLY A N 1
ATOM 616 C CA . GLY A 1 79 ? -0.570 -19.216 17.017 1.00 40.56 79 GLY A CA 1
ATOM 617 C C . GLY A 1 79 ? -1.794 -18.438 17.531 1.00 40.56 79 GLY A C 1
ATOM 618 O O . GLY A 1 79 ? -2.361 -18.762 18.569 1.00 40.56 79 GLY A O 1
ATOM 619 N N . ASN A 1 80 ? -2.272 -17.459 16.766 1.00 37.28 80 ASN A N 1
ATOM 620 C CA . ASN A 1 80 ? -3.541 -16.800 16.978 1.00 37.28 80 ASN A CA 1
ATOM 621 C C . ASN A 1 80 ? -4.641 -17.667 16.358 1.00 37.28 80 ASN A C 1
ATOM 623 O O . ASN A 1 80 ? -5.097 -17.405 15.245 1.00 37.28 80 ASN A O 1
ATOM 627 N N . THR A 1 81 ? -5.201 -18.606 17.125 1.00 34.06 81 THR A N 1
ATOM 628 C CA . THR A 1 81 ? -6.665 -18.520 17.212 1.00 34.06 81 THR A CA 1
ATOM 629 C C . THR A 1 81 ? -6.930 -17.070 17.599 1.00 34.06 81 THR A C 1
ATOM 631 O O . THR A 1 81 ? -6.393 -16.676 18.640 1.00 34.06 81 THR A O 1
ATOM 634 N N . PRO A 1 82 ? -7.622 -16.238 16.794 1.00 42.44 82 PRO A N 1
ATOM 635 C CA . PRO A 1 82 ? -8.082 -14.973 17.334 1.00 42.44 82 PRO A CA 1
ATOM 636 C C . PRO A 1 82 ? -8.762 -15.348 18.646 1.00 42.44 82 PRO A C 1
ATOM 638 O O . PRO A 1 82 ? -9.684 -16.172 18.639 1.00 42.44 82 PRO A O 1
ATOM 641 N N . GLU A 1 83 ? -8.249 -14.843 19.779 1.00 40.91 83 GLU A N 1
ATOM 642 C CA . GLU A 1 83 ? -9.081 -14.778 20.976 1.00 40.91 83 GLU A CA 1
ATOM 643 C C . GLU A 1 83 ? -10.432 -14.307 20.461 1.00 40.91 83 GLU A C 1
ATOM 645 O O . GLU A 1 83 ? -10.424 -13.338 19.691 1.00 40.91 83 GLU A O 1
ATOM 650 N N . PRO A 1 84 ? -11.534 -15.031 20.738 1.00 45.00 84 PRO A N 1
ATOM 651 C CA . PRO A 1 84 ? -12.818 -14.726 20.132 1.00 45.00 84 PRO A CA 1
ATOM 652 C C . PRO A 1 84 ? -13.017 -13.226 20.265 1.00 45.00 84 PRO A C 1
ATOM 654 O O . PRO A 1 84 ? -13.084 -12.735 21.396 1.00 45.00 84 PRO A O 1
ATOM 657 N N . GLU A 1 85 ? -12.946 -12.523 19.122 1.00 56.81 85 GLU A N 1
ATOM 658 C CA . GLU A 1 85 ? -12.792 -11.071 19.112 1.00 56.81 85 GLU A CA 1
ATOM 659 C C . GLU A 1 85 ? -13.882 -10.545 20.012 1.00 56.81 85 GLU A C 1
ATOM 661 O O . GLU A 1 85 ? -15.052 -10.835 19.758 1.00 56.81 85 GLU A O 1
ATOM 666 N N . THR A 1 86 ? -13.516 -9.893 21.120 1.00 63.88 86 THR A N 1
ATOM 667 C CA . THR A 1 86 ? -14.538 -9.481 22.078 1.00 63.88 86 THR A CA 1
ATOM 668 C C . THR A 1 86 ? -15.401 -8.473 21.335 1.00 63.88 86 THR A C 1
ATOM 670 O O . THR A 1 86 ? -14.903 -7.376 21.045 1.00 63.88 86 THR A O 1
ATOM 673 N N . PRO A 1 87 ? -16.657 -8.814 20.988 1.00 70.38 87 PRO A N 1
ATOM 674 C CA . PRO A 1 87 ? -17.428 -7.971 20.097 1.00 70.38 87 PRO A CA 1
ATOM 675 C C . PRO A 1 87 ? -17.624 -6.620 20.763 1.00 70.38 87 PRO A C 1
ATOM 677 O O . PRO A 1 87 ? -17.717 -6.548 22.000 1.00 70.38 87 PRO A O 1
ATOM 680 N N . LEU A 1 88 ? -17.697 -5.554 19.966 1.00 70.81 88 LEU A N 1
ATOM 681 C CA . LEU A 1 88 ? -18.016 -4.240 20.506 1.00 70.81 88 LEU A CA 1
ATOM 682 C C . LEU A 1 88 ? -19.342 -4.335 21.269 1.00 70.81 88 LEU A C 1
ATOM 684 O O . LEU A 1 88 ? -20.375 -4.724 20.723 1.00 70.81 88 LEU A O 1
ATOM 688 N N . ASN A 1 89 ? -19.306 -4.021 22.557 1.00 73.19 89 ASN A N 1
ATOM 689 C CA . ASN A 1 89 ? -20.453 -4.109 23.442 1.00 73.19 89 ASN A CA 1
ATOM 690 C C . ASN A 1 89 ? -20.401 -2.981 24.471 1.00 73.19 89 ASN A C 1
ATOM 692 O O . ASN A 1 89 ? -19.408 -2.274 24.611 1.00 73.19 89 ASN A O 1
ATOM 696 N N . GLN A 1 90 ? -21.482 -2.810 25.224 1.00 68.62 90 GLN A N 1
ATOM 697 C CA . GLN A 1 90 ? -21.592 -1.690 26.154 1.00 68.62 90 GLN A CA 1
ATOM 698 C C . GLN A 1 90 ? -20.499 -1.678 27.240 1.00 68.62 90 GLN A C 1
ATOM 700 O O . GLN A 1 90 ? -20.155 -0.609 27.727 1.00 68.62 90 GLN A O 1
ATOM 705 N N . ALA A 1 91 ? -19.934 -2.834 27.607 1.00 71.81 91 ALA A N 1
ATOM 706 C CA . ALA A 1 91 ? -18.919 -2.928 28.653 1.00 71.81 91 ALA A CA 1
ATOM 707 C C . ALA A 1 91 ? -17.518 -2.503 28.187 1.00 71.81 91 ALA A C 1
ATOM 709 O O . ALA A 1 91 ? -16.736 -2.038 29.012 1.00 71.81 91 ALA A O 1
ATOM 710 N N . ASN A 1 92 ? -17.191 -2.652 26.897 1.00 76.44 92 ASN A N 1
ATOM 711 C CA . ASN A 1 92 ? -15.890 -2.246 26.350 1.00 76.44 92 ASN A CA 1
ATOM 712 C C . ASN A 1 92 ? -15.946 -0.949 25.524 1.00 76.44 92 ASN A C 1
ATOM 714 O O . ASN A 1 92 ? -14.902 -0.339 25.297 1.00 76.44 92 ASN A O 1
ATOM 718 N N . PHE A 1 93 ? -17.139 -0.490 25.133 1.00 80.06 93 PHE A N 1
ATOM 719 C CA . PHE A 1 93 ? -17.326 0.692 24.290 1.00 80.06 93 PHE A CA 1
ATOM 720 C C . PHE A 1 93 ? -16.632 1.939 24.846 1.00 80.06 93 PHE A C 1
ATOM 722 O O . PHE A 1 93 ? -15.856 2.565 24.130 1.00 80.06 93 PHE A O 1
ATOM 729 N N . ASP A 1 94 ? -16.851 2.271 26.121 1.00 82.38 94 ASP A N 1
ATOM 730 C CA . ASP A 1 94 ? -16.298 3.491 26.725 1.00 82.38 94 ASP A CA 1
ATOM 731 C C . ASP A 1 94 ? -14.765 3.467 26.774 1.00 82.38 94 ASP A C 1
ATOM 733 O O . ASP A 1 94 ? -14.116 4.483 26.532 1.00 82.38 94 ASP A O 1
ATOM 737 N N . THR A 1 95 ? -14.171 2.297 27.026 1.00 88.81 95 THR A N 1
ATOM 738 C CA . THR A 1 95 ? -12.712 2.127 27.053 1.00 88.81 95 THR A CA 1
ATOM 739 C C . THR A 1 95 ? -12.098 2.313 25.670 1.00 88.81 95 THR A C 1
ATOM 741 O O . THR A 1 95 ? -11.116 3.041 25.526 1.00 88.81 95 THR A O 1
ATOM 744 N N . TYR A 1 96 ? -12.675 1.683 24.644 1.00 91.06 96 TYR A N 1
ATOM 745 C CA . TYR A 1 96 ? -12.196 1.848 23.273 1.00 91.06 96 TYR A CA 1
ATOM 746 C C . TYR A 1 96 ? -12.456 3.273 22.762 1.00 91.06 96 TYR A C 1
ATOM 748 O O . TYR A 1 96 ? -11.612 3.826 22.062 1.00 91.06 96 TYR A O 1
ATOM 756 N N . LEU A 1 97 ? -13.577 3.896 23.143 1.00 90.56 97 LEU A N 1
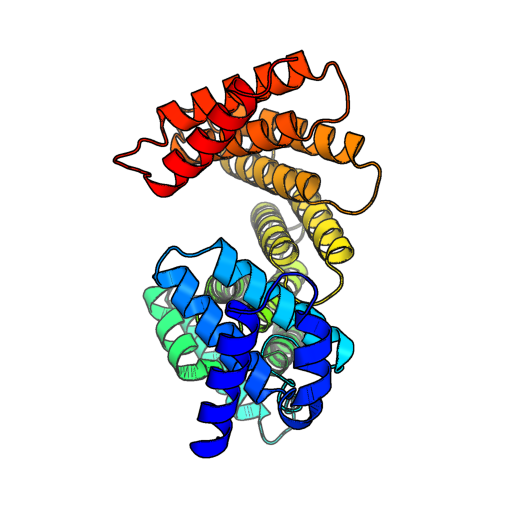ATOM 757 C CA . LEU A 1 97 ? -13.906 5.268 22.757 1.00 90.56 97 LEU A CA 1
ATOM 758 C C . LEU A 1 97 ? -12.955 6.273 23.397 1.00 90.56 97 LEU A C 1
ATOM 760 O O . LEU A 1 97 ? -12.490 7.178 22.713 1.00 90.56 97 LEU A O 1
ATOM 764 N N . GLN A 1 98 ? -12.629 6.109 24.678 1.00 94.69 98 GLN A N 1
ATOM 765 C CA . GLN A 1 98 ? -11.649 6.961 25.341 1.00 94.69 98 GLN A CA 1
ATOM 766 C C . GLN A 1 98 ? -10.297 6.898 24.621 1.00 94.69 98 GLN A C 1
ATOM 768 O O . GLN A 1 98 ? -9.728 7.943 24.309 1.00 94.69 98 GLN A O 1
ATOM 773 N N . PHE A 1 99 ? -9.825 5.690 24.300 1.00 97.62 99 PHE A N 1
ATOM 774 C CA . PHE A 1 99 ? -8.583 5.503 23.553 1.00 97.62 99 PHE A CA 1
ATOM 775 C C . PHE A 1 99 ? -8.657 6.099 22.137 1.00 97.62 99 PHE A C 1
ATOM 777 O O . PHE A 1 99 ? -7.732 6.789 21.710 1.00 97.62 99 PHE A O 1
ATOM 784 N N . LEU A 1 100 ? -9.774 5.904 21.427 1.00 98.06 100 LEU A N 1
ATOM 785 C CA . LEU A 1 100 ? -10.009 6.487 20.104 1.00 98.06 100 LEU A CA 1
ATOM 786 C C . LEU A 1 100 ? -9.923 8.021 20.138 1.00 98.06 100 LEU A C 1
ATOM 788 O O . LEU A 1 100 ? -9.259 8.630 19.303 1.00 98.06 100 LEU A O 1
ATOM 792 N N . LEU A 1 101 ? -10.585 8.658 21.103 1.00 97.69 101 LEU A N 1
ATOM 793 C CA . LEU A 1 101 ? -10.568 10.114 21.226 1.00 97.69 101 LEU A CA 1
ATOM 794 C C . LEU A 1 101 ? -9.172 10.632 21.583 1.00 97.69 101 LEU A C 1
ATOM 796 O O . LEU A 1 101 ? -8.736 11.625 21.005 1.00 97.69 101 LEU A O 1
ATOM 800 N N . GLU A 1 102 ? -8.455 9.944 22.472 1.00 98.44 102 GLU A N 1
ATOM 801 C CA . GLU A 1 102 ? -7.083 10.292 22.849 1.00 98.44 102 GLU A CA 1
ATOM 802 C C . GLU A 1 102 ? -6.133 10.233 21.643 1.00 98.44 102 GLU A C 1
ATOM 804 O O . GLU A 1 102 ? -5.399 11.190 21.384 1.00 98.44 102 GLU A O 1
ATOM 809 N N . VAL A 1 103 ? -6.179 9.154 20.854 1.00 98.56 103 VAL A N 1
ATOM 810 C CA . VAL A 1 103 ? -5.288 9.000 19.695 1.00 98.56 103 VAL A CA 1
ATOM 811 C C . VAL A 1 103 ? -5.626 9.981 18.571 1.00 98.56 103 VAL A C 1
ATOM 813 O O . VAL A 1 103 ? -4.717 10.550 17.960 1.00 98.56 103 VAL A O 1
ATOM 816 N N . LEU A 1 104 ? -6.913 10.244 18.313 1.00 98.56 104 LEU A N 1
ATOM 817 C CA . LEU A 1 104 ? -7.323 11.225 17.306 1.00 98.56 104 LEU A CA 1
ATOM 818 C C . LEU A 1 104 ? -6.974 12.651 17.742 1.00 98.56 104 LEU A C 1
ATOM 820 O O . LEU A 1 104 ? -6.494 13.432 16.921 1.00 98.56 104 LEU A O 1
ATOM 824 N N . GLN A 1 105 ? -7.135 12.987 19.024 1.00 98.44 105 GLN A N 1
ATOM 825 C CA . GLN A 1 105 ? -6.710 14.279 19.561 1.00 98.44 105 GLN A CA 1
ATOM 826 C C . GLN A 1 105 ? -5.193 14.459 19.434 1.00 98.44 105 GLN A C 1
ATOM 828 O O . GLN A 1 105 ? -4.744 15.465 18.885 1.00 98.44 105 GLN A O 1
ATOM 833 N N . ALA A 1 106 ? -4.401 13.469 19.853 1.00 98.62 106 ALA A N 1
ATOM 834 C CA . ALA A 1 106 ? -2.947 13.508 19.720 1.00 98.62 106 ALA A CA 1
ATOM 835 C C . ALA A 1 106 ? -2.509 13.626 18.252 1.00 98.62 106 ALA A C 1
ATOM 837 O O . ALA A 1 106 ? -1.587 14.377 17.925 1.00 98.62 106 ALA A O 1
ATOM 838 N N . THR A 1 107 ? -3.199 12.932 17.345 1.00 98.62 107 THR A N 1
ATOM 839 C CA . THR A 1 107 ? -2.971 13.045 15.899 1.00 98.62 107 THR A CA 1
ATOM 840 C C . THR A 1 107 ? -3.271 14.461 15.405 1.00 98.62 107 THR A C 1
ATOM 842 O O . THR A 1 107 ? -2.472 15.028 14.660 1.00 98.62 107 THR A O 1
ATOM 845 N N . ALA A 1 108 ? -4.377 15.065 15.840 1.00 98.31 108 ALA A N 1
ATOM 846 C CA . ALA A 1 108 ? -4.758 16.418 15.449 1.00 98.31 108 ALA A CA 1
ATOM 847 C C . ALA A 1 108 ? -3.768 17.479 15.957 1.00 98.31 108 ALA A C 1
ATOM 849 O O . ALA A 1 108 ? -3.286 18.302 15.178 1.00 98.31 108 ALA A O 1
ATOM 850 N N . GLU A 1 109 ? -3.427 17.440 17.247 1.00 98.12 109 GLU A N 1
ATOM 851 C CA . GLU A 1 109 ? -2.537 18.413 17.894 1.00 98.12 109 GLU A CA 1
ATOM 852 C C . GLU A 1 109 ? -1.106 18.336 17.355 1.00 98.12 109 GLU A C 1
ATOM 854 O O . GLU A 1 109 ? -0.440 19.358 17.178 1.00 98.12 109 GLU A O 1
ATOM 859 N N . SER A 1 110 ? -0.643 17.124 17.044 1.00 97.75 110 SER A N 1
ATOM 860 C CA . SER A 1 110 ? 0.704 16.889 16.526 1.00 97.75 110 SER A CA 1
ATOM 861 C C . SER A 1 110 ? 0.809 16.944 15.002 1.00 97.75 110 SER A C 1
ATOM 863 O O . SER A 1 110 ? 1.912 16.814 14.471 1.00 97.75 110 SER A O 1
ATOM 865 N N . LYS A 1 111 ? -0.316 17.134 14.295 1.00 95.56 111 LYS A N 1
ATOM 866 C CA . LYS A 1 111 ? -0.419 17.031 12.829 1.00 95.56 111 LYS A CA 1
ATOM 867 C C . LYS A 1 111 ? 0.099 15.688 12.294 1.00 95.56 111 LYS A C 1
ATOM 869 O O . LYS A 1 111 ? 0.768 15.643 11.267 1.00 95.56 111 LYS A O 1
ATOM 874 N N . GLY A 1 112 ? -0.204 14.606 13.008 1.00 94.00 112 GLY A N 1
ATOM 875 C CA . GLY A 1 112 ? 0.200 13.252 12.644 1.00 94.00 112 GLY A CA 1
ATOM 876 C C . GLY A 1 112 ? 1.682 12.963 12.880 1.00 94.00 112 GLY A C 1
ATOM 877 O O . GLY A 1 112 ? 2.278 12.227 12.104 1.00 94.00 112 GLY A O 1
ATOM 878 N N . ASN A 1 113 ? 2.301 13.529 13.922 1.00 95.31 113 ASN A N 1
ATOM 879 C CA . ASN A 1 113 ? 3.697 13.228 14.238 1.00 95.31 113 ASN A CA 1
ATOM 880 C C . ASN A 1 113 ? 3.819 11.839 14.907 1.00 95.31 113 ASN A C 1
ATOM 882 O O . ASN A 1 113 ? 3.309 11.662 16.023 1.00 95.31 113 ASN A O 1
ATOM 886 N N . PRO A 1 114 ? 4.561 10.881 14.313 1.00 92.25 114 PRO A N 1
ATOM 887 C CA . PRO A 1 114 ? 4.768 9.557 14.898 1.00 92.25 114 PRO A CA 1
ATOM 888 C C . PRO A 1 114 ? 5.342 9.591 16.318 1.00 92.25 114 PRO A C 1
ATOM 890 O O . PRO A 1 114 ? 4.961 8.779 17.155 1.00 92.25 114 PRO A O 1
ATOM 893 N N . GLN A 1 115 ? 6.210 10.558 16.638 1.00 93.56 115 GLN A N 1
ATOM 894 C CA . GLN A 1 115 ? 6.842 10.664 17.961 1.00 93.56 115 GLN A CA 1
ATOM 895 C C . GLN A 1 115 ? 5.842 10.967 19.086 1.00 93.56 115 GLN A C 1
ATOM 897 O O . GLN A 1 115 ? 6.130 10.681 20.246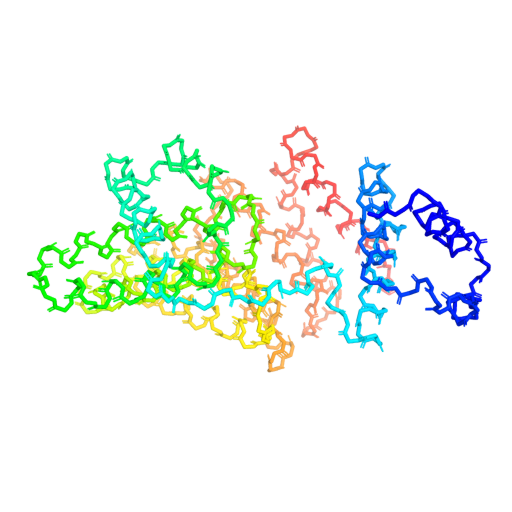 1.00 93.56 115 GLN A O 1
ATOM 902 N N . VAL A 1 116 ? 4.679 11.535 18.751 1.00 97.50 116 VAL A N 1
ATOM 903 C CA . VAL A 1 116 ? 3.606 11.832 19.709 1.00 97.50 116 VAL A CA 1
ATOM 904 C C . VAL A 1 116 ? 2.594 10.690 19.761 1.00 97.50 116 VAL A C 1
ATOM 906 O O . VAL A 1 116 ? 2.167 10.296 20.842 1.00 97.50 116 VAL A O 1
ATOM 909 N N . VAL A 1 117 ? 2.229 10.130 18.605 1.00 96.81 117 VAL A N 1
ATOM 910 C CA . VAL A 1 117 ? 1.145 9.141 18.504 1.00 96.81 117 VAL A CA 1
ATOM 911 C C . VAL A 1 117 ? 1.618 7.716 18.815 1.00 96.81 117 VAL A C 1
ATOM 913 O O . VAL A 1 117 ? 0.923 6.981 19.515 1.00 96.81 117 VAL A O 1
ATOM 916 N N . TYR A 1 118 ? 2.811 7.307 18.368 1.00 96.88 118 TYR A N 1
ATOM 917 C CA . TYR A 1 118 ? 3.302 5.932 18.551 1.00 96.88 118 TYR A CA 1
ATOM 918 C C . TYR A 1 118 ? 3.428 5.497 20.018 1.00 96.88 118 TYR A C 1
ATOM 920 O O . TYR A 1 118 ? 3.118 4.339 20.302 1.00 96.88 118 TYR A O 1
ATOM 928 N N . PRO A 1 119 ? 3.825 6.357 20.979 1.00 95.44 119 PRO A N 1
ATOM 929 C CA . PRO A 1 119 ? 3.786 5.995 22.394 1.00 95.44 119 PRO A CA 1
ATOM 930 C C . PRO A 1 119 ? 2.388 5.592 22.889 1.00 95.44 119 PRO A C 1
ATOM 932 O O . PRO A 1 119 ? 2.280 4.635 23.655 1.00 95.44 119 PRO A O 1
ATOM 935 N N . LEU A 1 120 ? 1.327 6.266 22.424 1.00 97.44 120 LEU A N 1
ATOM 936 C CA . LEU A 1 120 ? -0.059 5.945 22.789 1.00 97.44 120 LEU A CA 1
ATOM 937 C C . LEU A 1 120 ? -0.491 4.597 22.208 1.00 97.44 120 LEU A C 1
ATOM 939 O O . LEU A 1 120 ? -1.075 3.782 22.922 1.00 97.44 120 LEU A O 1
ATOM 943 N N . LEU A 1 121 ? -0.152 4.343 20.939 1.00 94.69 121 LEU A N 1
ATOM 944 C CA . LEU A 1 121 ? -0.412 3.062 20.274 1.00 94.69 121 LEU A CA 1
ATOM 945 C C . LEU A 1 121 ? 0.317 1.916 20.970 1.00 94.69 121 LEU A C 1
ATOM 947 O O . LEU A 1 121 ? -0.282 0.895 21.293 1.00 94.69 121 LEU A O 1
ATOM 951 N N . LYS A 1 122 ? 1.601 2.117 21.282 1.00 90.88 122 LYS A N 1
ATOM 952 C CA . LYS A 1 122 ? 2.440 1.135 21.975 1.00 90.88 122 LYS A CA 1
ATOM 953 C C . LYS A 1 122 ? 1.899 0.776 23.357 1.00 90.88 122 LYS A C 1
ATOM 955 O O . LYS A 1 122 ? 2.010 -0.374 23.765 1.00 90.88 122 LYS A O 1
ATOM 960 N N . ALA A 1 123 ? 1.338 1.742 24.080 1.00 93.81 123 ALA A N 1
ATOM 961 C CA . ALA A 1 123 ? 0.744 1.504 25.393 1.00 93.81 123 ALA A CA 1
ATOM 962 C C . ALA A 1 123 ? -0.607 0.763 25.332 1.00 93.81 123 ALA A C 1
ATOM 964 O O . ALA A 1 123 ? -1.077 0.301 26.368 1.00 93.81 123 ALA A O 1
ATOM 965 N N . ASN A 1 124 ? -1.223 0.659 24.149 1.00 95.50 124 ASN A N 1
ATOM 966 C CA . ASN A 1 124 ? -2.580 0.143 23.954 1.00 95.50 124 ASN A CA 1
ATOM 967 C C . ASN A 1 124 ? -2.665 -0.886 22.816 1.00 95.50 124 ASN A C 1
ATOM 969 O O . ASN A 1 124 ? -3.695 -0.992 22.150 1.00 95.50 124 ASN A O 1
ATOM 973 N N . THR A 1 125 ? -1.596 -1.648 22.567 1.00 91.50 125 THR A N 1
ATOM 974 C CA . THR A 1 125 ? -1.569 -2.654 21.490 1.00 91.50 125 THR A CA 1
ATOM 975 C C . THR A 1 125 ? -2.641 -3.731 21.657 1.00 91.50 125 THR A C 1
ATOM 977 O O . THR A 1 125 ? -3.080 -4.300 20.669 1.00 91.50 125 THR A O 1
ATOM 980 N N . ASP A 1 126 ? -3.099 -3.975 22.889 1.00 88.62 126 ASP A N 1
ATOM 981 C CA . ASP A 1 126 ? -4.234 -4.850 23.221 1.00 88.62 126 ASP A CA 1
ATOM 982 C C . ASP A 1 126 ? -5.557 -4.389 22.586 1.00 88.62 126 ASP A C 1
ATOM 984 O O . ASP A 1 126 ? -6.441 -5.201 22.314 1.00 88.62 126 ASP A O 1
ATOM 988 N N . LYS A 1 127 ? -5.692 -3.083 22.326 1.00 93.00 127 LYS A N 1
ATOM 989 C CA . LYS A 1 127 ? -6.888 -2.469 21.734 1.00 93.00 127 LYS A CA 1
ATOM 990 C C . LYS A 1 127 ? -6.783 -2.322 20.221 1.00 93.00 127 LYS A C 1
ATOM 992 O O . LYS A 1 127 ? -7.781 -1.998 19.595 1.00 93.00 127 LYS A O 1
ATOM 997 N N . LEU A 1 128 ? -5.613 -2.534 19.617 1.00 94.12 128 LEU A N 1
ATOM 998 C CA . LEU A 1 128 ? -5.407 -2.403 18.170 1.00 94.12 128 LEU A CA 1
ATOM 999 C C . LEU A 1 128 ? -5.863 -3.677 17.449 1.00 94.12 128 LEU A C 1
ATOM 1001 O O . LEU A 1 128 ? -5.055 -4.499 17.032 1.00 94.12 128 LEU A O 1
ATOM 1005 N N . ASN A 1 129 ? -7.180 -3.850 17.360 1.00 92.25 129 ASN A N 1
ATOM 1006 C CA . ASN A 1 129 ? -7.841 -5.020 16.785 1.00 92.25 129 ASN A CA 1
ATOM 1007 C C . ASN A 1 129 ? -9.057 -4.610 15.926 1.00 92.25 129 ASN A C 1
ATOM 1009 O O . ASN A 1 129 ? -9.401 -3.426 15.830 1.00 92.25 129 ASN A O 1
ATOM 1013 N N . LEU A 1 130 ? -9.747 -5.582 15.318 1.00 90.12 130 LEU A N 1
ATOM 1014 C CA . LEU A 1 130 ? -10.909 -5.299 14.463 1.00 90.12 130 LEU A CA 1
ATOM 1015 C C . LEU A 1 130 ? -12.059 -4.601 15.210 1.00 90.12 130 LEU A C 1
ATOM 1017 O O . LEU A 1 130 ? -12.746 -3.769 14.615 1.00 90.12 130 LEU A O 1
ATOM 1021 N N . THR A 1 131 ? -12.239 -4.856 16.513 1.00 89.06 131 THR A N 1
ATOM 1022 C CA . THR A 1 131 ? -13.235 -4.160 17.350 1.00 89.06 131 THR A CA 1
ATOM 1023 C C . THR A 1 131 ? -12.952 -2.657 17.424 1.00 89.06 131 THR A C 1
ATOM 1025 O O . THR A 1 131 ? -13.884 -1.850 17.376 1.00 89.06 131 THR A O 1
ATOM 1028 N N . PHE A 1 132 ? -11.682 -2.247 17.475 1.00 96.25 132 PHE A N 1
ATOM 1029 C CA . PHE A 1 132 ? -11.314 -0.830 17.409 1.00 96.25 132 PHE A CA 1
ATOM 1030 C C . PHE A 1 132 ? -11.594 -0.214 16.037 1.00 96.25 132 PHE A C 1
ATOM 1032 O O . PHE A 1 132 ? -12.132 0.891 15.975 1.00 96.25 132 PHE A O 1
ATOM 1039 N N . GLY A 1 133 ? -11.321 -0.939 14.948 1.00 95.50 133 GLY A N 1
ATOM 1040 C CA . GLY A 1 133 ? -11.708 -0.518 13.596 1.00 95.50 133 GLY A CA 1
ATOM 1041 C C . GLY A 1 133 ? -13.224 -0.314 13.459 1.00 95.50 133 GLY A C 1
ATOM 1042 O O . GLY A 1 133 ? -13.677 0.735 12.999 1.00 95.50 133 GLY A O 1
ATOM 1043 N N . GLN A 1 134 ? -14.024 -1.262 13.957 1.00 89.00 134 GLN A N 1
ATOM 1044 C CA . GLN A 1 134 ? -15.489 -1.151 13.992 1.00 89.00 134 GLN A CA 1
ATOM 1045 C C . GLN A 1 134 ? -15.953 0.058 14.810 1.00 89.00 134 GLN A C 1
ATOM 1047 O O . GLN A 1 134 ? -16.843 0.795 14.380 1.00 89.00 134 GLN A O 1
ATOM 1052 N N . LEU A 1 135 ? -15.346 0.298 15.977 1.00 93.31 135 LEU A N 1
ATOM 1053 C CA . LEU A 1 135 ? -15.669 1.475 16.774 1.00 93.31 135 LEU A CA 1
ATOM 1054 C C . LEU A 1 135 ? -15.337 2.769 16.027 1.00 93.31 135 LEU A C 1
ATOM 1056 O O . LEU A 1 135 ? -16.171 3.674 16.017 1.00 93.31 135 LEU A O 1
ATOM 1060 N N . LEU A 1 136 ? -14.156 2.864 15.408 1.00 97.75 136 LEU A N 1
ATOM 1061 C CA . LEU A 1 136 ? -13.761 4.018 14.599 1.00 97.75 136 LEU A CA 1
ATOM 1062 C C . LEU A 1 136 ? -14.819 4.299 13.524 1.00 97.75 136 LEU A C 1
ATOM 1064 O O . LEU A 1 136 ? -15.258 5.440 13.390 1.00 97.75 136 LEU A O 1
ATOM 1068 N N . GLN A 1 137 ? -15.293 3.265 12.825 1.00 93.50 137 GLN A N 1
ATOM 1069 C CA . GLN A 1 137 ? -16.344 3.395 11.817 1.00 93.50 137 GLN A CA 1
ATOM 1070 C C . GLN A 1 137 ? -17.671 3.892 12.399 1.00 93.50 137 GLN A C 1
ATOM 1072 O O . GLN A 1 137 ? -18.259 4.840 11.869 1.00 93.50 137 GLN A O 1
ATOM 1077 N N . VAL A 1 138 ? -18.143 3.294 13.496 1.00 89.06 138 VAL A N 1
ATOM 1078 C CA . VAL A 1 138 ? -19.398 3.689 14.159 1.00 89.06 138 VAL A CA 1
ATOM 1079 C C . VAL A 1 138 ? -19.319 5.130 14.664 1.00 89.06 138 VAL A C 1
ATOM 1081 O O . VAL A 1 138 ? -20.221 5.934 14.409 1.00 89.06 138 VAL A O 1
ATOM 1084 N N . TRP A 1 139 ? -18.230 5.475 15.353 1.00 94.19 139 TRP A N 1
ATOM 1085 C CA . TRP A 1 139 ? -18.007 6.810 15.892 1.00 94.19 139 TRP A CA 1
ATOM 1086 C C . TRP A 1 139 ? -17.909 7.853 14.779 1.00 94.19 139 TRP A C 1
ATOM 1088 O O . TRP A 1 139 ? -18.582 8.884 14.856 1.00 94.19 139 TRP A O 1
ATOM 1098 N N . ALA A 1 140 ? -17.132 7.582 13.727 1.00 95.44 140 ALA A N 1
ATOM 1099 C CA . ALA A 1 140 ? -16.946 8.519 12.628 1.00 95.44 140 ALA A CA 1
ATOM 1100 C C . ALA A 1 140 ? -18.237 8.714 11.833 1.00 95.44 140 ALA A C 1
ATOM 1102 O O . ALA A 1 140 ? -18.585 9.849 11.532 1.00 95.44 140 ALA A O 1
ATOM 1103 N N . THR A 1 141 ? -18.997 7.648 11.564 1.00 89.94 141 THR A N 1
ATOM 1104 C CA . THR A 1 141 ? -20.289 7.745 10.864 1.00 89.94 141 THR A CA 1
ATOM 1105 C C . THR A 1 141 ? -21.240 8.685 11.601 1.00 89.94 141 THR A C 1
ATOM 1107 O O . THR A 1 141 ? -21.824 9.580 10.992 1.00 89.94 141 THR A O 1
ATOM 1110 N N . LYS A 1 142 ? -21.362 8.526 12.925 1.00 91.56 142 LYS A N 1
ATOM 1111 C CA . LYS A 1 142 ? -22.210 9.396 13.744 1.00 91.56 142 LYS A CA 1
ATOM 1112 C C . LYS A 1 142 ? -21.676 10.830 13.791 1.00 91.56 142 LYS A C 1
ATOM 1114 O O . LYS A 1 142 ? -22.415 11.772 13.519 1.00 91.56 142 LYS A O 1
ATOM 1119 N N . THR A 1 143 ? -20.392 10.985 14.103 1.00 91.50 143 THR A N 1
ATOM 1120 C CA . THR A 1 143 ? -19.740 12.293 14.258 1.00 91.50 143 THR A CA 1
ATOM 1121 C C . THR A 1 143 ? -19.812 13.100 12.968 1.00 91.50 143 THR A C 1
ATOM 1123 O O . THR A 1 143 ? -20.185 14.269 12.984 1.00 91.50 143 THR A O 1
ATOM 1126 N N . LEU A 1 144 ? -19.515 12.469 11.831 1.00 92.12 144 LEU A N 1
ATOM 1127 C CA . LEU A 1 144 ? -19.573 13.113 10.527 1.00 92.12 144 LEU A CA 1
ATOM 1128 C C . LEU A 1 144 ? -21.014 13.388 10.096 1.00 92.12 144 LEU A C 1
ATOM 1130 O O . LEU A 1 144 ? -21.240 14.413 9.473 1.00 92.12 144 LEU A O 1
ATOM 1134 N N . ALA A 1 145 ? -22.006 12.559 10.428 1.00 93.00 145 ALA A N 1
ATOM 1135 C CA . ALA A 1 145 ? -23.400 12.854 10.080 1.00 93.00 145 ALA A CA 1
ATOM 1136 C C . ALA A 1 145 ? -23.917 14.145 10.746 1.00 93.00 145 ALA A C 1
ATOM 1138 O O . ALA A 1 145 ? -24.639 14.917 10.114 1.00 93.00 145 ALA A O 1
ATOM 1139 N N . GLU A 1 146 ? -23.520 14.385 11.997 1.00 93.50 146 GLU A N 1
ATOM 1140 C CA . GLU A 1 146 ? -23.977 15.510 12.825 1.00 93.50 146 GLU A CA 1
ATOM 1141 C C . GLU A 1 146 ? -23.115 16.780 12.662 1.00 93.50 146 GLU A C 1
ATOM 1143 O O . GLU A 1 146 ? -23.523 17.862 13.081 1.00 93.50 146 GLU A O 1
ATOM 1148 N N . ALA A 1 147 ? -21.930 16.672 12.052 1.00 95.12 147 ALA A N 1
ATOM 1149 C CA . ALA A 1 147 ? -20.973 17.769 11.933 1.00 95.12 147 ALA A CA 1
ATOM 1150 C C . ALA A 1 147 ? -21.271 18.749 10.779 1.00 95.12 147 ALA A C 1
ATOM 1152 O O . ALA A 1 147 ? -21.688 18.375 9.675 1.00 95.12 147 ALA A O 1
ATOM 1153 N N . GLU A 1 148 ? -20.948 20.022 11.017 1.00 96.69 148 GLU A N 1
ATOM 1154 C CA . GLU A 1 148 ? -20.876 21.062 9.985 1.00 96.69 148 GLU A CA 1
ATOM 1155 C C . GLU A 1 148 ? -19.739 20.778 8.975 1.00 96.69 148 GLU A C 1
ATOM 1157 O O . GLU A 1 148 ? -18.793 20.055 9.309 1.00 96.69 148 GLU A O 1
ATOM 1162 N N . PRO A 1 149 ? -19.781 21.337 7.748 1.00 94.56 149 PRO A N 1
ATOM 1163 C CA . PRO A 1 149 ? -18.809 21.041 6.689 1.00 94.56 149 PRO A CA 1
ATOM 1164 C C . PRO A 1 149 ? -17.333 21.183 7.095 1.00 94.56 149 PRO A C 1
ATOM 1166 O O . PRO A 1 149 ? -16.548 20.264 6.859 1.00 94.56 149 PRO A O 1
ATOM 1169 N N . ASP A 1 150 ? -16.959 22.274 7.767 1.00 94.88 150 ASP A N 1
ATOM 1170 C CA . ASP A 1 150 ? -15.568 22.507 8.187 1.00 94.88 150 ASP A CA 1
ATOM 1171 C C . ASP A 1 150 ? -15.108 21.471 9.226 1.00 94.88 150 ASP A C 1
ATOM 1173 O O . ASP A 1 150 ? -13.974 20.988 9.193 1.00 94.88 150 ASP A O 1
ATOM 1177 N N . ALA A 1 151 ? -16.009 21.069 10.127 1.00 95.56 151 ALA A N 1
ATOM 1178 C CA . ALA A 1 151 ? -15.732 20.038 11.120 1.00 95.56 151 ALA A CA 1
ATOM 1179 C C . ALA A 1 151 ? -15.609 18.649 10.471 1.00 95.56 151 ALA A C 1
ATOM 1181 O O . ALA A 1 151 ? -14.708 17.893 10.832 1.00 95.56 151 ALA A O 1
ATOM 1182 N N . LYS A 1 152 ? -16.444 18.326 9.471 1.00 96.25 152 LYS A N 1
ATOM 1183 C CA . LYS A 1 152 ? -16.309 17.092 8.672 1.00 96.25 152 LYS A CA 1
ATOM 1184 C C . LYS A 1 152 ? -14.939 17.007 8.015 1.00 96.25 152 LYS A C 1
ATOM 1186 O O . LYS A 1 152 ? -14.275 15.978 8.121 1.00 96.25 152 LYS A O 1
ATOM 1191 N N . GLN A 1 153 ? -14.516 18.096 7.374 1.00 96.56 153 GLN A N 1
ATOM 1192 C CA . GLN A 1 153 ? -13.210 18.180 6.729 1.00 96.56 153 GLN A CA 1
ATOM 1193 C C . GLN A 1 153 ? -12.078 17.966 7.742 1.00 96.56 153 GLN A C 1
ATOM 1195 O O . GLN A 1 153 ? -11.157 17.189 7.485 1.00 96.56 153 GLN A O 1
ATOM 1200 N N . PHE A 1 154 ? -12.160 18.621 8.903 1.00 97.12 154 PHE A N 1
ATOM 1201 C CA . PHE A 1 154 ? -11.178 18.474 9.973 1.00 97.12 154 PHE A CA 1
ATOM 1202 C C . PHE A 1 154 ? -11.084 17.026 10.472 1.00 97.12 154 PHE A C 1
ATOM 1204 O O . PHE A 1 154 ? -9.994 16.455 10.478 1.00 97.12 154 PHE A O 1
ATOM 1211 N N . PHE A 1 155 ? -12.208 16.402 10.834 1.00 97.62 155 PHE A N 1
ATOM 1212 C CA . PHE A 1 155 ? -12.206 15.021 11.322 1.00 97.62 155 PHE A CA 1
ATOM 1213 C C . PHE A 1 155 ? -11.710 14.036 10.263 1.00 97.62 155 PHE A C 1
ATOM 1215 O O . PHE A 1 155 ? -10.889 13.181 10.581 1.00 97.62 155 PHE A O 1
ATOM 1222 N N . ALA A 1 156 ? -12.127 14.182 9.002 1.00 97.94 156 ALA A N 1
ATOM 1223 C CA . ALA A 1 156 ? -11.640 13.337 7.915 1.00 97.94 156 ALA A CA 1
ATOM 1224 C C . ALA A 1 156 ? -10.119 13.452 7.726 1.00 97.94 156 ALA A C 1
ATOM 1226 O O . ALA A 1 156 ? -9.447 12.437 7.545 1.00 97.94 156 ALA A O 1
ATOM 1227 N N . ALA A 1 157 ? -9.557 14.663 7.818 1.00 98.12 157 ALA A N 1
ATOM 1228 C CA . ALA A 1 157 ? -8.110 14.868 7.735 1.00 98.12 157 ALA A CA 1
ATOM 1229 C C . ALA A 1 157 ? -7.368 14.188 8.896 1.00 98.12 157 ALA A C 1
ATOM 1231 O O . ALA A 1 157 ? -6.353 13.525 8.684 1.00 98.12 157 ALA A O 1
ATOM 1232 N N . VAL A 1 158 ? -7.884 14.319 10.123 1.00 98.69 158 VAL A N 1
ATOM 1233 C CA . VAL A 1 158 ? -7.297 13.680 11.310 1.00 98.69 158 VAL A CA 1
ATOM 1234 C C . VAL A 1 158 ? -7.348 12.157 11.194 1.00 98.69 158 VAL A C 1
ATOM 1236 O O . VAL A 1 158 ? -6.340 11.501 11.444 1.00 98.69 158 VAL A O 1
ATOM 1239 N N . ILE A 1 159 ? -8.479 11.595 10.764 1.00 98.81 159 ILE A N 1
ATOM 1240 C CA . ILE A 1 159 ? -8.640 10.149 10.568 1.00 98.81 159 ILE A CA 1
ATOM 1241 C C . ILE A 1 159 ? -7.690 9.642 9.475 1.00 98.81 159 ILE A C 1
ATOM 1243 O O . ILE A 1 159 ? -7.030 8.625 9.677 1.00 98.81 159 ILE A O 1
ATOM 1247 N N . GLY A 1 160 ? -7.548 10.358 8.354 1.00 98.62 160 GLY A N 1
ATOM 1248 C CA . GLY A 1 160 ? -6.590 10.004 7.300 1.00 98.62 160 GLY A CA 1
ATOM 1249 C C . GLY A 1 160 ? -5.137 10.006 7.793 1.00 98.62 160 GLY A C 1
ATOM 1250 O O . GLY A 1 160 ? -4.398 9.056 7.544 1.00 98.62 160 GLY A O 1
ATOM 1251 N N . ASN A 1 161 ? -4.741 11.018 8.570 1.00 98.62 161 ASN A N 1
ATOM 1252 C CA . ASN A 1 161 ? -3.404 11.080 9.171 1.00 98.62 161 ASN A CA 1
ATOM 1253 C C . ASN A 1 161 ? -3.167 9.950 10.178 1.00 98.62 161 ASN A C 1
ATOM 1255 O O . ASN A 1 161 ? -2.101 9.340 10.179 1.00 98.62 161 ASN A O 1
ATOM 1259 N N . PHE A 1 162 ? -4.162 9.643 11.011 1.00 98.81 162 PHE A N 1
ATOM 1260 C CA . PHE A 1 162 ? -4.103 8.503 11.922 1.00 98.81 162 PHE A CA 1
ATOM 1261 C C . PHE A 1 162 ? -3.962 7.180 11.152 1.00 98.81 162 PHE A C 1
ATOM 1263 O O . PHE A 1 162 ? -3.164 6.331 11.536 1.00 98.81 162 PHE A O 1
ATOM 1270 N N . SER A 1 163 ? -4.671 7.038 10.030 1.00 98.81 163 SER A N 1
ATOM 1271 C CA . SER A 1 163 ? -4.622 5.850 9.167 1.00 98.81 163 SER A CA 1
ATOM 1272 C C . SER A 1 163 ? -3.230 5.627 8.566 1.00 98.81 163 SER A C 1
ATOM 1274 O O . SER A 1 163 ? -2.757 4.491 8.519 1.00 98.81 163 SER A O 1
ATOM 1276 N N . ASN A 1 164 ? -2.531 6.705 8.187 1.00 98.25 164 ASN A N 1
ATOM 1277 C CA . ASN A 1 164 ? -1.126 6.634 7.763 1.00 98.25 164 ASN A CA 1
ATOM 1278 C C . ASN A 1 164 ? -0.243 6.072 8.884 1.00 98.25 164 ASN A C 1
ATOM 1280 O O . ASN A 1 164 ? 0.528 5.141 8.662 1.00 98.25 164 ASN A O 1
ATOM 1284 N N . LEU A 1 165 ? -0.404 6.612 10.096 1.00 98.19 165 LEU A N 1
ATOM 1285 C CA . LEU A 1 165 ? 0.386 6.233 11.265 1.00 98.19 165 LEU A CA 1
ATOM 1286 C C . LEU A 1 165 ? 0.152 4.785 11.688 1.00 98.19 165 LEU A C 1
ATOM 1288 O O . LEU A 1 165 ? 1.116 4.070 11.937 1.00 98.19 165 LEU A O 1
ATOM 1292 N N . ILE A 1 166 ? -1.105 4.344 11.779 1.00 98.44 166 ILE A N 1
ATOM 1293 C CA . ILE A 1 166 ? -1.416 2.984 12.233 1.00 98.44 166 ILE A CA 1
ATOM 1294 C C . ILE A 1 166 ? -0.987 1.932 11.206 1.00 98.44 166 ILE A C 1
ATOM 1296 O O . ILE A 1 166 ? -0.485 0.889 11.606 1.00 98.44 166 ILE A O 1
ATOM 1300 N N . ARG A 1 167 ? -1.070 2.219 9.897 1.00 97.75 167 ARG A N 1
ATOM 1301 C CA . ARG A 1 167 ? -0.566 1.320 8.840 1.00 97.75 167 ARG A CA 1
ATOM 1302 C C . ARG A 1 167 ? 0.933 1.036 8.987 1.00 97.75 167 ARG A C 1
ATOM 1304 O O . ARG A 1 167 ? 1.369 -0.093 8.778 1.00 97.75 167 ARG A O 1
ATOM 1311 N N . GLU A 1 168 ? 1.710 2.064 9.322 1.00 89.19 168 GLU A N 1
ATOM 1312 C CA . GLU A 1 168 ? 3.174 2.004 9.457 1.00 89.19 168 GLU A CA 1
ATOM 1313 C C . GLU A 1 168 ? 3.640 1.627 10.868 1.00 89.19 168 GLU A C 1
ATOM 1315 O O . GLU A 1 168 ? 4.839 1.473 11.109 1.00 89.19 168 GLU A O 1
ATOM 1320 N N . PHE A 1 169 ? 2.713 1.489 11.816 1.00 90.88 169 PHE A N 1
ATOM 1321 C CA . PHE A 1 169 ? 3.042 1.189 13.196 1.00 90.88 169 PHE A CA 1
ATOM 1322 C C . PHE A 1 169 ? 3.465 -0.284 13.343 1.00 90.88 169 PHE A C 1
ATOM 1324 O O . PHE A 1 169 ? 2.643 -1.172 13.132 1.00 90.88 169 PHE A O 1
ATOM 1331 N N . PRO A 1 170 ? 4.717 -0.575 13.751 1.00 83.88 170 PRO A N 1
ATOM 1332 C CA . PRO A 1 170 ? 5.287 -1.920 13.635 1.00 83.88 170 PRO A CA 1
ATOM 1333 C C . PRO A 1 170 ? 4.963 -2.853 14.812 1.00 83.88 170 PRO A C 1
ATOM 1335 O O . PRO A 1 170 ? 5.462 -3.974 14.856 1.00 83.88 170 PRO A O 1
ATOM 1338 N N . LEU A 1 171 ? 4.218 -2.384 15.820 1.00 78.62 171 LEU A N 1
ATOM 1339 C CA . LEU A 1 171 ? 3.916 -3.155 17.030 1.00 78.62 171 LEU A CA 1
ATOM 1340 C C . LEU A 1 171 ? 2.437 -3.552 17.073 1.00 78.62 171 LEU A C 1
ATOM 1342 O O . LEU A 1 171 ? 1.573 -2.864 16.532 1.00 78.62 171 LEU A O 1
ATOM 1346 N N . GLY A 1 172 ? 2.142 -4.630 17.799 1.00 83.44 172 GLY A N 1
ATOM 1347 C CA . GLY A 1 172 ? 0.801 -5.214 17.854 1.00 83.44 172 GLY A CA 1
ATOM 1348 C C . GLY A 1 172 ? 0.542 -6.161 16.682 1.00 83.44 172 GLY A C 1
ATOM 1349 O O . GLY A 1 172 ? 1.479 -6.684 16.078 1.00 83.44 172 GLY A O 1
ATOM 1350 N N . ASN A 1 173 ? -0.731 -6.411 16.381 1.00 87.31 173 ASN A N 1
ATOM 1351 C CA . ASN A 1 173 ? -1.110 -7.246 15.247 1.00 87.31 173 ASN A CA 1
ATOM 1352 C C . ASN A 1 173 ? -1.102 -6.416 13.956 1.00 87.31 173 ASN A C 1
ATOM 1354 O O . ASN A 1 173 ? -2.015 -5.630 13.707 1.00 87.31 173 ASN A O 1
ATOM 1358 N N . GLN A 1 174 ? -0.094 -6.631 13.108 1.00 85.00 174 GLN A N 1
A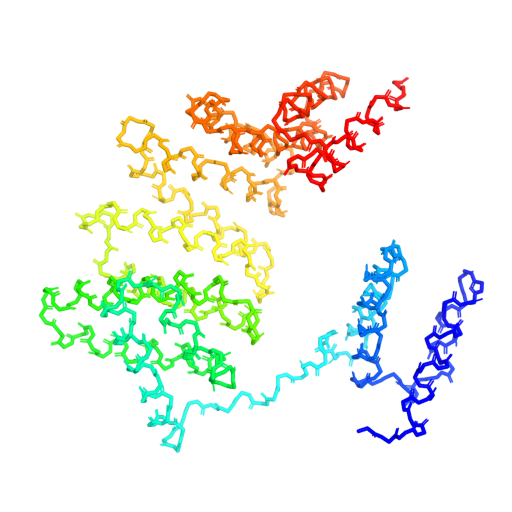TOM 1359 C CA . GLN A 1 174 ? 0.046 -5.896 11.850 1.00 85.00 174 GLN A CA 1
ATOM 1360 C C . GLN A 1 174 ? -1.166 -6.060 10.921 1.00 85.00 174 GLN A C 1
ATOM 1362 O O . GLN A 1 174 ? -1.536 -5.117 10.225 1.00 85.00 174 GLN A O 1
ATOM 1367 N N . ALA A 1 175 ? -1.808 -7.232 10.918 1.00 87.62 175 ALA A N 1
ATOM 1368 C CA . ALA A 1 175 ? -2.989 -7.455 10.094 1.00 87.62 175 ALA A CA 1
ATOM 1369 C C . ALA A 1 175 ? -4.145 -6.546 10.531 1.00 87.62 175 ALA A C 1
ATOM 1371 O O . ALA A 1 175 ? -4.809 -5.951 9.688 1.00 87.62 175 ALA A O 1
ATOM 1372 N N . ASP A 1 176 ? -4.342 -6.385 11.840 1.00 93.69 176 ASP A N 1
ATOM 1373 C CA . ASP A 1 176 ? -5.409 -5.542 12.382 1.00 93.69 176 ASP A CA 1
ATOM 1374 C C . ASP A 1 176 ? -5.099 -4.054 12.210 1.00 93.69 176 ASP A C 1
ATOM 1376 O O . ASP A 1 176 ? -5.986 -3.282 11.850 1.00 93.69 176 ASP A O 1
ATOM 1380 N N . ASN A 1 177 ? -3.835 -3.656 12.382 1.00 94.25 177 ASN A N 1
ATOM 1381 C CA . ASN A 1 177 ? -3.376 -2.295 12.102 1.00 94.25 177 ASN A CA 1
ATOM 1382 C C . ASN A 1 177 ? -3.720 -1.868 10.663 1.00 94.25 177 ASN A C 1
ATOM 1384 O O . ASN A 1 177 ? -4.192 -0.749 10.440 1.00 94.25 177 ASN A O 1
ATOM 1388 N N . ILE A 1 178 ? -3.533 -2.768 9.689 1.00 96.12 178 ILE A N 1
ATOM 1389 C CA . ILE A 1 178 ? -3.879 -2.510 8.286 1.00 96.12 178 ILE A CA 1
ATOM 1390 C C . ILE A 1 178 ? -5.399 -2.410 8.093 1.00 96.12 178 ILE A C 1
ATOM 1392 O O . ILE A 1 178 ? -5.846 -1.488 7.414 1.00 96.12 178 ILE A O 1
ATOM 1396 N N . GLU A 1 179 ? -6.213 -3.273 8.713 1.00 98.19 179 GLU A N 1
ATOM 1397 C CA . GLU A 1 179 ? -7.683 -3.151 8.626 1.00 98.19 179 GLU A CA 1
ATOM 1398 C C . GLU A 1 179 ? -8.196 -1.837 9.243 1.00 98.19 179 GLU A C 1
ATOM 1400 O O . GLU A 1 179 ? -9.095 -1.194 8.693 1.00 98.19 179 GLU A O 1
ATOM 1405 N N . ILE A 1 180 ? -7.606 -1.398 10.362 1.00 98.69 180 ILE A N 1
ATOM 1406 C CA . ILE A 1 180 ? -7.920 -0.105 10.988 1.00 98.69 180 ILE A CA 1
ATOM 1407 C C . ILE A 1 180 ? -7.564 1.043 10.033 1.00 98.69 180 ILE A C 1
ATOM 1409 O O . ILE A 1 180 ? -8.362 1.968 9.867 1.00 98.69 180 ILE A O 1
ATOM 1413 N N . ALA A 1 181 ? -6.401 0.977 9.374 1.00 98.81 181 ALA A N 1
ATOM 1414 C CA . ALA A 1 181 ? -5.990 1.975 8.390 1.00 98.81 181 ALA A CA 1
ATOM 1415 C C . ALA A 1 181 ? -6.944 2.030 7.189 1.00 98.81 181 ALA A C 1
ATOM 1417 O O . ALA A 1 181 ? -7.388 3.115 6.820 1.00 98.81 181 ALA A O 1
ATOM 1418 N N . ILE A 1 182 ? -7.295 0.877 6.606 1.00 98.81 182 ILE A N 1
ATOM 1419 C CA . ILE A 1 182 ? -8.256 0.779 5.494 1.00 98.81 182 ILE A CA 1
ATOM 1420 C C . ILE A 1 182 ? -9.585 1.421 5.895 1.00 98.81 182 ILE A C 1
ATOM 1422 O O . ILE A 1 182 ? -10.073 2.305 5.193 1.00 98.81 182 ILE A O 1
ATOM 1426 N N . THR A 1 183 ? -10.106 1.065 7.073 1.00 98.75 183 THR A N 1
ATOM 1427 C CA . THR A 1 183 ? -11.343 1.642 7.617 1.00 98.75 183 THR A CA 1
ATOM 1428 C C . THR A 1 183 ? -11.260 3.168 7.703 1.00 98.75 183 THR A C 1
ATOM 1430 O O . THR A 1 183 ? -12.176 3.875 7.282 1.00 98.75 183 THR A O 1
ATOM 1433 N N . GLY A 1 184 ? -10.157 3.703 8.227 1.00 98.81 184 GLY A N 1
ATOM 1434 C CA . GLY A 1 184 ? -9.967 5.144 8.351 1.00 98.81 184 GLY A CA 1
ATOM 1435 C C . GLY A 1 184 ? -9.817 5.867 7.005 1.00 98.81 184 GLY A C 1
ATOM 1436 O O . GLY A 1 184 ? -10.407 6.936 6.822 1.00 98.81 184 GLY A O 1
ATOM 1437 N N . TYR A 1 185 ? -9.117 5.280 6.029 1.00 98.88 185 TYR A N 1
ATOM 1438 C CA . TYR A 1 185 ? -9.052 5.825 4.670 1.00 98.88 185 TYR A CA 1
ATOM 1439 C C . TYR A 1 185 ? -10.426 5.857 4.002 1.00 98.88 185 TYR A C 1
ATOM 1441 O O . TYR A 1 185 ? -10.799 6.886 3.439 1.00 98.88 185 TYR A O 1
ATOM 1449 N N . GLU A 1 186 ? -11.203 4.778 4.102 1.00 98.69 186 GLU A N 1
ATOM 1450 C CA . GLU A 1 186 ? -12.556 4.704 3.543 1.00 98.69 186 GLU A CA 1
ATOM 1451 C C . GLU A 1 186 ? -13.481 5.756 4.161 1.00 98.69 186 GLU A C 1
ATOM 1453 O O . GLU A 1 186 ? -14.206 6.439 3.438 1.00 98.69 186 GLU A O 1
ATOM 1458 N N . ILE A 1 187 ? -13.396 5.968 5.479 1.00 98.56 187 ILE A N 1
ATOM 1459 C CA . ILE A 1 187 ? -14.112 7.048 6.171 1.00 98.56 187 ILE A CA 1
ATOM 1460 C C . ILE A 1 187 ? -13.702 8.415 5.614 1.00 98.56 187 ILE A C 1
ATOM 1462 O O . ILE A 1 187 ? -14.568 9.223 5.276 1.00 98.56 187 ILE A O 1
ATOM 1466 N N . ALA A 1 188 ? -12.401 8.693 5.498 1.00 98.50 188 ALA A N 1
ATOM 1467 C CA . ALA A 1 188 ? -11.914 9.978 5.001 1.00 98.50 188 ALA A CA 1
ATOM 1468 C C . ALA A 1 188 ? -12.343 10.237 3.542 1.00 98.50 188 ALA A C 1
ATOM 1470 O O . ALA A 1 188 ? -12.702 11.366 3.195 1.00 98.50 188 ALA A O 1
ATOM 1471 N N . LEU A 1 189 ? -12.391 9.190 2.712 1.00 98.31 189 LEU A N 1
ATOM 1472 C CA . LEU A 1 189 ? -12.863 9.229 1.322 1.00 98.31 189 LEU A CA 1
ATOM 1473 C C . LEU A 1 189 ? -14.378 9.474 1.184 1.00 98.31 189 LEU A C 1
ATOM 1475 O O . LEU A 1 189 ? -14.844 9.805 0.095 1.00 98.31 189 LEU A O 1
ATOM 1479 N N . THR A 1 190 ? -15.162 9.377 2.265 1.00 96.88 190 THR A N 1
ATOM 1480 C CA . THR A 1 190 ? -16.567 9.833 2.244 1.00 96.88 190 THR A CA 1
ATOM 1481 C C . THR A 1 190 ? -16.698 11.360 2.237 1.00 96.88 190 THR A C 1
ATOM 1483 O O . THR A 1 190 ? -17.734 11.886 1.831 1.00 96.88 190 THR A O 1
ATOM 1486 N N . ILE A 1 191 ? -15.654 12.076 2.674 1.00 97.50 191 ILE A N 1
ATOM 1487 C CA . ILE A 1 191 ? -15.620 13.542 2.768 1.00 97.50 191 ILE A CA 1
ATOM 1488 C C . ILE A 1 191 ? -14.752 14.143 1.661 1.00 97.50 191 ILE A C 1
ATOM 1490 O O . ILE A 1 191 ? -15.166 15.083 0.979 1.00 97.50 191 ILE A O 1
ATOM 1494 N N . PHE A 1 192 ? -13.549 13.606 1.469 1.00 97.12 192 PHE A N 1
ATOM 1495 C CA . PHE A 1 192 ? -12.675 13.992 0.369 1.00 97.12 192 PHE A CA 1
ATOM 1496 C C . PHE A 1 192 ? -13.067 13.193 -0.862 1.00 97.12 192 PHE A C 1
ATOM 1498 O O . PHE A 1 192 ? -13.033 11.971 -0.828 1.00 97.12 192 PHE A O 1
ATOM 1505 N N . THR A 1 193 ? -13.447 13.868 -1.943 1.00 96.38 193 THR A N 1
ATOM 1506 C CA . THR A 1 193 ? -13.939 13.220 -3.163 1.00 96.38 193 THR A CA 1
ATOM 1507 C C . THR A 1 193 ? -13.171 13.722 -4.379 1.00 96.38 193 THR A C 1
ATOM 1509 O O . THR A 1 193 ? -12.541 14.777 -4.354 1.00 96.38 193 THR A O 1
ATOM 1512 N N . ARG A 1 194 ? -13.285 13.030 -5.514 1.00 93.00 194 ARG A N 1
ATOM 1513 C CA . ARG A 1 194 ? -12.709 13.522 -6.774 1.00 93.00 194 ARG A CA 1
ATOM 1514 C C . ARG A 1 194 ? -13.264 14.889 -7.208 1.00 93.00 194 ARG A C 1
ATOM 1516 O O . ARG A 1 194 ? -12.631 15.587 -7.989 1.00 93.00 194 ARG A O 1
ATOM 1523 N N . TYR A 1 195 ? -14.439 15.295 -6.729 1.00 90.88 195 TYR A N 1
ATOM 1524 C CA . TYR A 1 195 ? -15.047 16.581 -7.092 1.00 90.88 195 TYR A CA 1
ATOM 1525 C C . TYR A 1 195 ? -14.733 17.693 -6.085 1.00 90.88 195 TYR A C 1
ATOM 1527 O O . TYR A 1 195 ? -14.812 18.872 -6.426 1.00 90.88 195 TYR A O 1
ATOM 1535 N N . THR A 1 196 ? -14.346 17.328 -4.863 1.00 90.00 196 THR A N 1
ATOM 1536 C CA . THR A 1 196 ? -14.064 18.244 -3.755 1.00 90.00 196 THR A CA 1
ATOM 1537 C C . THR A 1 196 ? -12.829 17.765 -3.006 1.00 90.00 196 THR A C 1
ATOM 1539 O O . THR A 1 196 ? -12.855 16.670 -2.454 1.00 90.00 196 THR A O 1
ATOM 1542 N N . TYR A 1 197 ? -11.789 18.600 -2.913 1.00 94.56 197 TYR A N 1
ATOM 1543 C CA . TYR A 1 197 ? -10.500 18.231 -2.299 1.00 94.56 197 TYR A CA 1
ATOM 1544 C C . TYR A 1 197 ? -9.743 17.157 -3.101 1.00 94.56 197 TYR A C 1
ATOM 1546 O O . TYR A 1 197 ? -9.357 16.111 -2.584 1.00 94.56 197 TYR A O 1
ATOM 1554 N N . GLN A 1 198 ? -9.556 17.425 -4.396 1.00 96.94 198 GLN A N 1
ATOM 1555 C CA . GLN A 1 198 ? -9.018 16.474 -5.377 1.00 96.94 198 GLN A CA 1
ATOM 1556 C C . GLN A 1 198 ? -7.654 15.905 -4.969 1.00 96.94 198 GLN A C 1
ATOM 1558 O O . GLN A 1 198 ? -7.436 14.701 -5.058 1.00 96.94 198 GLN A O 1
ATOM 1563 N N . GLU A 1 199 ? -6.757 16.763 -4.482 1.00 95.94 199 GLU A N 1
ATOM 1564 C CA . GLU A 1 199 ? -5.411 16.380 -4.048 1.00 95.94 199 GLU A CA 1
ATOM 1565 C C . GLU A 1 199 ? -5.444 15.458 -2.819 1.00 95.94 199 GLU A C 1
ATOM 1567 O O . GLU A 1 199 ? -4.767 14.426 -2.784 1.00 95.94 199 GLU A O 1
ATOM 1572 N N . GLN A 1 200 ? -6.277 15.788 -1.827 1.00 97.50 200 GLN A N 1
ATOM 1573 C CA . GLN A 1 200 ? -6.469 14.967 -0.630 1.00 97.50 200 GLN A CA 1
ATOM 1574 C C . GLN A 1 200 ? -7.092 13.619 -0.991 1.00 97.50 200 GLN A C 1
ATOM 1576 O O . GLN A 1 200 ? -6.633 12.586 -0.509 1.00 97.50 200 GLN A O 1
ATOM 1581 N N . TRP A 1 201 ? -8.094 13.617 -1.874 1.00 98.56 201 TRP A N 1
ATOM 1582 C CA . TRP A 1 201 ? -8.712 12.393 -2.375 1.00 98.56 201 TRP A CA 1
ATOM 1583 C C . TRP A 1 201 ? -7.689 11.500 -3.083 1.00 98.56 201 TRP A C 1
ATOM 1585 O O . TRP A 1 201 ? -7.574 10.328 -2.744 1.00 98.56 201 TRP A O 1
ATOM 1595 N N . ALA A 1 202 ? -6.882 12.050 -3.993 1.00 98.56 202 ALA A N 1
ATOM 1596 C CA . ALA A 1 202 ? -5.855 11.290 -4.704 1.00 98.56 202 ALA A CA 1
ATOM 1597 C C . ALA A 1 202 ? -4.784 10.722 -3.761 1.00 98.56 202 ALA A C 1
ATOM 1599 O O . ALA A 1 202 ? -4.326 9.593 -3.932 1.00 98.56 202 ALA A O 1
ATOM 1600 N N . THR A 1 203 ? -4.414 11.487 -2.735 1.00 98.44 203 THR A N 1
ATOM 1601 C CA . THR A 1 203 ? -3.476 11.039 -1.701 1.00 98.44 203 THR A CA 1
ATOM 1602 C C . THR A 1 203 ? -4.051 9.897 -0.870 1.00 98.44 203 THR A C 1
ATOM 1604 O O . THR A 1 203 ? -3.373 8.893 -0.661 1.00 98.44 203 THR A O 1
ATOM 1607 N N . LEU A 1 204 ? -5.317 9.992 -0.462 1.00 98.50 204 LEU A N 1
ATOM 1608 C CA . LEU A 1 204 ? -5.993 8.915 0.260 1.00 98.50 204 LEU A CA 1
ATOM 1609 C C . LEU A 1 204 ? -6.167 7.663 -0.598 1.00 98.50 204 LEU A C 1
ATOM 1611 O O . LEU A 1 204 ? -5.955 6.569 -0.094 1.00 98.50 204 LEU A O 1
ATOM 1615 N N . GLN A 1 205 ? -6.478 7.809 -1.886 1.00 98.81 205 GLN A N 1
ATOM 1616 C CA . GLN A 1 205 ? -6.551 6.682 -2.818 1.00 98.81 205 GLN A CA 1
ATOM 1617 C C . GLN A 1 205 ? -5.198 5.982 -2.974 1.00 98.81 205 GLN A C 1
ATOM 1619 O O . GLN A 1 205 ? -5.120 4.759 -2.911 1.00 98.81 205 GLN A O 1
ATOM 1624 N N . HIS A 1 206 ? -4.105 6.738 -3.096 1.00 98.81 206 HIS A N 1
ATOM 1625 C CA . HIS A 1 206 ? -2.764 6.156 -3.114 1.00 98.81 206 HIS A CA 1
ATOM 1626 C C . HIS A 1 206 ? -2.456 5.390 -1.815 1.00 98.81 206 HIS A C 1
ATOM 1628 O O . HIS A 1 206 ? -1.965 4.261 -1.858 1.00 98.81 206 HIS A O 1
ATOM 1634 N N . ASN A 1 207 ? -2.761 5.978 -0.656 1.00 98.75 207 ASN A N 1
ATOM 1635 C CA . ASN A 1 207 ? -2.484 5.357 0.641 1.00 98.75 207 ASN A CA 1
ATOM 1636 C C . ASN A 1 207 ? -3.356 4.119 0.887 1.00 98.75 207 ASN A C 1
ATOM 1638 O O . ASN A 1 207 ? -2.857 3.112 1.391 1.00 98.75 207 ASN A O 1
ATOM 1642 N N . LEU A 1 208 ? -4.622 4.164 0.469 1.00 98.88 208 LEU A N 1
ATOM 1643 C CA . LEU A 1 208 ? -5.529 3.022 0.466 1.00 98.88 208 LEU A CA 1
ATOM 1644 C C . LEU A 1 208 ? -5.013 1.913 -0.459 1.00 98.88 208 LEU A C 1
ATOM 1646 O O . LEU A 1 208 ? -5.028 0.747 -0.076 1.00 98.88 208 LEU A O 1
ATOM 1650 N N . GLY A 1 209 ? -4.473 2.271 -1.628 1.00 98.81 209 GLY A N 1
ATOM 1651 C CA . GLY A 1 209 ? -3.818 1.327 -2.530 1.00 98.81 209 GLY A CA 1
ATOM 1652 C C . GLY A 1 209 ? -2.633 0.617 -1.877 1.00 98.81 209 GLY A C 1
ATOM 1653 O O . GLY A 1 209 ? -2.535 -0.607 -1.945 1.00 98.81 209 GLY A O 1
ATOM 1654 N N . ASN A 1 210 ? -1.782 1.360 -1.159 1.00 98.38 210 ASN A N 1
ATOM 1655 C CA . ASN A 1 210 ? -0.692 0.758 -0.389 1.00 98.38 210 ASN A CA 1
ATOM 1656 C C . ASN A 1 210 ? -1.224 -0.175 0.708 1.00 98.38 210 ASN A C 1
ATOM 1658 O O . ASN A 1 210 ? -0.720 -1.282 0.861 1.00 98.38 210 ASN A O 1
ATOM 1662 N N . ALA A 1 211 ? -2.256 0.244 1.445 1.00 98.44 211 ALA A N 1
ATOM 1663 C CA . ALA A 1 211 ? -2.850 -0.576 2.496 1.00 98.44 211 ALA A CA 1
ATOM 1664 C C . ALA A 1 211 ? -3.442 -1.882 1.951 1.00 98.44 211 ALA A C 1
ATOM 1666 O O . ALA A 1 211 ? -3.224 -2.928 2.550 1.00 98.44 211 ALA A O 1
ATOM 1667 N N . TYR A 1 212 ? -4.123 -1.844 0.801 1.00 98.50 212 TYR A N 1
ATOM 1668 C CA . TYR A 1 212 ? -4.638 -3.044 0.144 1.00 98.50 212 TYR A CA 1
ATOM 1669 C C . TYR A 1 212 ? -3.529 -3.963 -0.369 1.00 98.50 212 TYR A C 1
ATOM 1671 O O . TYR A 1 212 ? -3.624 -5.172 -0.183 1.00 98.50 212 TYR A O 1
ATOM 1679 N N . ARG A 1 213 ? -2.460 -3.418 -0.963 1.00 96.88 213 ARG A N 1
ATOM 1680 C CA . ARG A 1 213 ? -1.323 -4.226 -1.431 1.00 96.88 213 ARG A CA 1
ATOM 1681 C C . ARG A 1 213 ? -0.628 -4.950 -0.274 1.00 96.88 213 ARG A C 1
ATOM 1683 O O . ARG A 1 213 ? -0.258 -6.110 -0.417 1.00 96.88 213 ARG A O 1
ATOM 1690 N N . ASP A 1 214 ? -0.491 -4.275 0.865 1.00 92.00 214 ASP A N 1
ATOM 1691 C CA . ASP A 1 214 ? 0.179 -4.808 2.054 1.00 92.00 214 ASP A CA 1
ATOM 1692 C C . ASP A 1 214 ? -0.778 -5.653 2.939 1.00 92.00 214 ASP A C 1
ATOM 1694 O O . ASP A 1 214 ? -0.358 -6.236 3.940 1.00 92.00 214 ASP A O 1
ATOM 1698 N N . ARG A 1 215 ? -2.075 -5.731 2.591 1.00 93.50 215 ARG A N 1
ATOM 1699 C CA . ARG A 1 215 ? -3.127 -6.360 3.403 1.00 93.50 215 ARG A CA 1
ATOM 1700 C C . ARG A 1 215 ? -2.933 -7.867 3.551 1.00 93.50 215 ARG A C 1
ATOM 1702 O O . ARG A 1 215 ? -2.906 -8.612 2.574 1.00 93.50 215 ARG A O 1
ATOM 1709 N N . ILE A 1 216 ? -2.898 -8.308 4.809 1.00 89.75 216 ILE A N 1
ATOM 1710 C CA . ILE A 1 216 ? -2.650 -9.703 5.205 1.00 89.75 216 ILE A CA 1
ATOM 1711 C C . ILE A 1 216 ? -3.940 -10.541 5.200 1.00 89.75 216 ILE A C 1
ATOM 1713 O O . ILE A 1 216 ? -3.908 -11.723 4.867 1.00 89.75 216 ILE A O 1
ATOM 1717 N N . ARG A 1 217 ? -5.080 -9.949 5.586 1.00 84.56 217 ARG A N 1
ATOM 1718 C CA . ARG A 1 217 ? -6.383 -10.634 5.647 1.00 84.56 217 ARG A CA 1
ATOM 1719 C C . ARG A 1 217 ? -7.090 -10.618 4.285 1.00 84.56 217 ARG A C 1
ATOM 1721 O O . ARG A 1 217 ? -6.895 -9.717 3.471 1.00 84.56 217 ARG A O 1
ATOM 1728 N N . GLY A 1 218 ? -7.994 -11.575 4.088 1.00 84.06 218 GLY A N 1
ATOM 1729 C CA . GLY A 1 218 ? -8.793 -11.699 2.866 1.00 84.06 218 GLY A CA 1
ATOM 1730 C C . GLY A 1 218 ? -8.060 -12.417 1.731 1.00 84.06 218 GLY A C 1
ATOM 1731 O O . GLY A 1 218 ? -6.959 -12.932 1.907 1.00 84.06 218 GLY A O 1
ATOM 1732 N N . ASP A 1 219 ? -8.701 -12.479 0.566 1.00 92.88 219 ASP A N 1
ATOM 1733 C CA . ASP A 1 219 ? -8.106 -13.077 -0.628 1.00 92.88 219 ASP A CA 1
ATOM 1734 C C . ASP A 1 219 ? -7.040 -12.146 -1.224 1.00 92.88 219 ASP A C 1
ATOM 1736 O O . ASP A 1 219 ? -7.301 -10.977 -1.520 1.00 92.88 219 ASP A O 1
ATOM 1740 N N . LYS A 1 220 ? -5.824 -12.668 -1.426 1.00 90.88 220 LYS A N 1
ATOM 1741 C CA . LYS A 1 220 ? -4.697 -11.881 -1.947 1.00 90.88 220 LYS A CA 1
ATOM 1742 C C . LYS A 1 220 ? -4.982 -11.317 -3.342 1.00 90.88 220 LYS A C 1
ATOM 1744 O O . LYS A 1 220 ? -4.527 -10.218 -3.651 1.00 90.88 220 LYS A O 1
ATOM 1749 N N . ALA A 1 221 ? -5.720 -12.040 -4.187 1.00 91.62 221 ALA A N 1
ATOM 1750 C CA . ALA A 1 221 ? -6.028 -11.552 -5.524 1.00 91.62 221 ALA A CA 1
ATOM 1751 C C . ALA A 1 221 ? -7.015 -10.379 -5.465 1.00 91.62 221 ALA A C 1
ATOM 1753 O O . ALA A 1 221 ? -6.783 -9.375 -6.131 1.00 91.62 221 ALA A O 1
ATOM 1754 N N . ASP A 1 222 ? -8.059 -10.458 -4.637 1.00 95.00 222 ASP A N 1
ATOM 1755 C CA . ASP A 1 222 ? -8.974 -9.332 -4.398 1.00 95.00 222 ASP A CA 1
ATOM 1756 C C . ASP A 1 222 ? -8.252 -8.107 -3.824 1.00 95.00 222 ASP A C 1
ATOM 1758 O O . ASP A 1 222 ? -8.478 -6.984 -4.278 1.00 95.00 222 ASP A O 1
ATOM 1762 N N . ASN A 1 223 ? -7.342 -8.314 -2.870 1.00 91.38 223 ASN A N 1
ATOM 1763 C CA . ASN A 1 223 ? -6.540 -7.237 -2.293 1.00 91.38 223 ASN A CA 1
ATOM 1764 C C . ASN A 1 223 ? -5.713 -6.505 -3.365 1.00 91.38 223 ASN A C 1
ATOM 1766 O O . ASN A 1 223 ? -5.697 -5.275 -3.404 1.00 91.38 223 ASN A O 1
ATOM 1770 N N . LEU A 1 224 ? -5.089 -7.244 -4.285 1.00 97.50 224 LEU A N 1
ATOM 1771 C CA . LEU A 1 224 ? -4.325 -6.661 -5.390 1.00 97.50 224 LEU A CA 1
ATOM 1772 C C . LEU A 1 224 ? -5.215 -5.918 -6.397 1.00 97.50 224 LEU A C 1
ATOM 1774 O O . LEU A 1 224 ? -4.833 -4.840 -6.850 1.00 97.50 224 LEU A O 1
ATOM 1778 N N . GLU A 1 225 ? -6.415 -6.422 -6.710 1.00 98.75 225 GLU A N 1
ATOM 1779 C CA . GLU A 1 225 ? -7.356 -5.685 -7.569 1.00 98.75 225 GLU A CA 1
ATOM 1780 C C . GLU A 1 225 ? -7.803 -4.366 -6.919 1.00 98.75 225 GLU A C 1
ATOM 1782 O O . GLU A 1 225 ? -7.855 -3.335 -7.592 1.00 98.75 225 GLU A O 1
ATOM 1787 N N . ASN A 1 226 ? -8.065 -4.369 -5.608 1.00 98.56 226 ASN A N 1
ATOM 1788 C CA . ASN A 1 226 ? -8.410 -3.153 -4.873 1.00 98.56 226 ASN A CA 1
ATOM 1789 C C . ASN A 1 226 ? -7.244 -2.155 -4.847 1.00 98.56 226 ASN A C 1
ATOM 1791 O O . ASN A 1 226 ? -7.459 -0.957 -5.043 1.00 98.56 226 ASN A O 1
ATOM 1795 N N . ALA A 1 227 ? -6.008 -2.636 -4.673 1.00 98.75 227 ALA A N 1
ATOM 1796 C CA . ALA A 1 227 ? -4.816 -1.796 -4.727 1.00 98.75 227 ALA A CA 1
ATOM 1797 C C . ALA A 1 227 ? -4.658 -1.119 -6.097 1.00 98.75 227 ALA A C 1
ATOM 1799 O O . ALA A 1 227 ? -4.510 0.102 -6.177 1.00 98.75 227 ALA A O 1
ATOM 1800 N N . ILE A 1 228 ? -4.759 -1.899 -7.179 1.00 98.88 228 ILE A N 1
ATOM 1801 C CA . ILE A 1 228 ? -4.695 -1.405 -8.562 1.00 98.88 228 ILE A CA 1
ATOM 1802 C C . ILE A 1 228 ? -5.782 -0.357 -8.807 1.00 98.88 228 ILE A C 1
ATOM 1804 O O . ILE A 1 228 ? -5.481 0.727 -9.310 1.00 98.88 228 ILE A O 1
ATOM 1808 N N . ALA A 1 229 ? -7.027 -0.641 -8.420 1.00 98.88 229 ALA A N 1
ATOM 1809 C CA . ALA A 1 229 ? -8.141 0.284 -8.599 1.00 98.88 229 ALA A CA 1
ATOM 1810 C C . ALA A 1 229 ? -7.930 1.606 -7.841 1.00 98.88 229 ALA A C 1
ATOM 1812 O O . ALA A 1 229 ? -8.228 2.676 -8.377 1.00 98.88 229 ALA A O 1
ATOM 1813 N N . ALA A 1 230 ? -7.396 1.555 -6.619 1.00 98.88 230 ALA A N 1
ATOM 1814 C CA . ALA A 1 230 ? -7.115 2.742 -5.818 1.00 98.88 230 ALA A CA 1
ATOM 1815 C C . ALA A 1 230 ? -5.965 3.579 -6.415 1.00 98.88 230 ALA A C 1
ATOM 1817 O O . ALA A 1 230 ? -6.090 4.796 -6.558 1.00 98.88 230 ALA A O 1
ATOM 1818 N N . TYR A 1 231 ? -4.876 2.952 -6.875 1.00 98.94 231 TYR A N 1
ATOM 1819 C CA . TYR A 1 231 ? -3.803 3.676 -7.569 1.00 98.94 231 TYR A CA 1
ATOM 1820 C C . TYR A 1 231 ? -4.273 4.305 -8.883 1.00 98.94 231 TYR A C 1
ATOM 1822 O O . TYR A 1 231 ? -3.940 5.456 -9.159 1.00 98.94 231 TYR A O 1
ATOM 1830 N N . GLN A 1 232 ? -5.074 3.590 -9.677 1.00 98.88 232 GLN A N 1
ATOM 1831 C CA . GLN A 1 232 ? -5.662 4.137 -10.901 1.00 98.88 232 GLN A CA 1
ATOM 1832 C C . GLN A 1 232 ? -6.539 5.359 -10.603 1.00 98.88 232 GLN A C 1
ATOM 1834 O O . GLN A 1 232 ? -6.425 6.364 -11.300 1.00 98.88 232 GLN A O 1
ATOM 1839 N N . GLN A 1 233 ? -7.348 5.313 -9.539 1.00 98.69 233 GLN A N 1
ATOM 1840 C CA . GLN A 1 233 ? -8.130 6.464 -9.075 1.00 98.69 233 GLN A CA 1
ATOM 1841 C C . GLN A 1 233 ? -7.233 7.642 -8.673 1.00 98.69 233 GLN A C 1
ATOM 1843 O O . GLN A 1 233 ? -7.478 8.769 -9.096 1.00 98.69 233 GLN A O 1
ATOM 1848 N N . ALA A 1 234 ? -6.151 7.402 -7.928 1.00 98.75 234 ALA A N 1
ATOM 1849 C CA . ALA A 1 234 ? -5.194 8.452 -7.578 1.00 98.75 234 ALA A CA 1
ATOM 1850 C C . ALA A 1 234 ? -4.572 9.124 -8.822 1.00 98.75 234 ALA A C 1
ATOM 1852 O O . ALA A 1 234 ? -4.430 10.349 -8.857 1.00 98.75 234 ALA A O 1
ATOM 1853 N N . LEU A 1 235 ? -4.254 8.341 -9.860 1.00 98.69 235 LEU A N 1
ATOM 1854 C CA . LEU A 1 235 ? -3.690 8.816 -11.133 1.00 98.69 235 LEU A CA 1
ATOM 1855 C C . LEU A 1 235 ? -4.685 9.607 -12.003 1.00 98.69 235 LEU A C 1
ATOM 1857 O O . LEU A 1 235 ? -4.267 10.258 -12.958 1.00 98.69 235 LEU A O 1
ATOM 1861 N N . GLU A 1 236 ? -5.985 9.614 -11.683 1.00 98.00 236 GLU A N 1
ATOM 1862 C CA . GLU A 1 236 ? -6.951 10.497 -12.357 1.00 98.00 236 GLU A CA 1
ATOM 1863 C C . GLU A 1 236 ? -6.753 11.981 -12.004 1.00 98.00 236 GLU A C 1
ATOM 1865 O O . GLU A 1 236 ? -7.247 12.852 -12.722 1.00 98.00 236 GLU A O 1
ATOM 1870 N N . VAL A 1 237 ? -6.079 12.263 -10.884 1.00 98.25 237 VAL A N 1
ATOM 1871 C CA . VAL A 1 237 ? -5.795 13.618 -10.382 1.00 98.25 237 VAL A CA 1
ATOM 1872 C C . VAL A 1 237 ? -4.295 13.877 -10.341 1.00 98.25 237 VAL A C 1
ATOM 1874 O O . VAL A 1 237 ? -3.846 14.942 -10.759 1.00 98.25 237 VAL A O 1
ATOM 1877 N N . ARG A 1 238 ? -3.505 12.915 -9.850 1.00 97.75 238 ARG A N 1
ATOM 1878 C CA . ARG A 1 238 ? -2.045 12.988 -9.906 1.00 97.75 238 ARG A CA 1
ATOM 1879 C C . ARG A 1 238 ? -1.642 12.803 -11.354 1.00 97.75 238 ARG A C 1
ATOM 1881 O O . ARG A 1 238 ? -1.608 11.680 -11.830 1.00 97.75 238 ARG A O 1
ATOM 1888 N N . THR A 1 239 ? -1.378 13.891 -12.061 1.00 98.12 239 THR A N 1
ATOM 1889 C CA . THR A 1 239 ? -0.866 13.865 -13.432 1.00 98.12 239 THR A CA 1
ATOM 1890 C C . THR A 1 239 ? 0.626 14.174 -13.427 1.00 98.12 239 THR A C 1
ATOM 1892 O O . THR A 1 239 ? 1.137 14.823 -12.512 1.00 98.12 239 THR A O 1
ATOM 1895 N N . ARG A 1 240 ? 1.338 13.768 -14.484 1.00 97.44 240 ARG A N 1
ATOM 1896 C CA . ARG A 1 240 ? 2.759 14.103 -14.648 1.00 97.44 240 ARG A CA 1
ATOM 1897 C C . ARG A 1 240 ? 3.018 15.617 -14.632 1.00 97.44 240 ARG A C 1
ATOM 1899 O O . ARG A 1 240 ? 4.097 16.037 -14.236 1.00 97.44 240 ARG A O 1
ATOM 1906 N N . THR A 1 241 ? 2.071 16.437 -15.088 1.00 97.56 241 THR A N 1
ATOM 1907 C CA . THR A 1 241 ? 2.240 17.896 -15.161 1.00 97.56 241 THR A CA 1
ATOM 1908 C C . THR A 1 241 ? 1.955 18.588 -13.839 1.00 97.56 241 THR A C 1
ATOM 1910 O O . THR A 1 241 ? 2.703 19.487 -13.463 1.00 97.56 241 THR A O 1
ATOM 1913 N N . ASP A 1 242 ? 0.895 18.180 -13.143 1.00 96.50 242 ASP A N 1
ATOM 1914 C CA . ASP A 1 242 ? 0.402 18.909 -11.972 1.00 96.50 242 ASP A CA 1
ATOM 1915 C C . ASP A 1 242 ? 1.046 18.398 -10.679 1.00 96.50 242 ASP A C 1
ATOM 1917 O O . ASP A 1 242 ? 1.346 19.183 -9.782 1.00 96.50 242 ASP A O 1
ATOM 1921 N N . PHE A 1 243 ? 1.319 17.090 -10.611 1.00 97.50 243 PHE A N 1
ATOM 1922 C CA . PHE A 1 243 ? 1.890 16.415 -9.443 1.00 97.50 243 PHE A CA 1
ATOM 1923 C C . PHE A 1 243 ? 2.976 15.411 -9.866 1.00 97.50 243 PHE A C 1
ATOM 1925 O O . PHE A 1 243 ? 2.832 14.214 -9.617 1.00 97.50 243 PHE A O 1
ATOM 1932 N N . PRO A 1 244 ? 4.064 15.857 -10.525 1.00 97.69 244 PRO A N 1
ATOM 1933 C CA . PRO A 1 244 ? 5.046 14.968 -11.152 1.00 97.69 244 PRO A CA 1
ATOM 1934 C C . PRO A 1 244 ? 5.595 13.898 -10.202 1.00 97.69 244 PRO A C 1
ATOM 1936 O O . PRO A 1 244 ? 5.639 12.722 -10.562 1.00 97.69 244 PRO A O 1
ATOM 1939 N N . VAL A 1 245 ? 5.987 14.294 -8.987 1.00 97.19 245 VAL A N 1
ATOM 1940 C CA . VAL A 1 245 ? 6.607 13.397 -7.997 1.00 97.19 245 VAL A CA 1
ATOM 1941 C C . VAL A 1 245 ? 5.598 12.375 -7.469 1.00 97.19 245 VAL A C 1
ATOM 1943 O O . VAL A 1 245 ? 5.861 11.174 -7.493 1.00 97.19 245 VAL A O 1
ATOM 1946 N N . ASP A 1 246 ? 4.412 12.827 -7.055 1.00 98.19 246 ASP A N 1
ATOM 1947 C CA . ASP A 1 246 ? 3.360 11.938 -6.551 1.00 98.19 246 ASP A CA 1
ATOM 1948 C C . ASP A 1 246 ? 2.816 11.000 -7.634 1.00 98.19 246 ASP A C 1
ATOM 1950 O O . ASP A 1 246 ? 2.464 9.848 -7.357 1.00 98.19 246 ASP A O 1
ATOM 1954 N N . TRP A 1 247 ? 2.742 11.480 -8.878 1.00 98.69 247 TRP A N 1
ATOM 1955 C CA . TRP A 1 247 ? 2.393 10.673 -10.041 1.00 98.69 247 TRP A CA 1
ATOM 1956 C C . TRP A 1 247 ? 3.417 9.559 -10.246 1.00 98.69 247 TRP A C 1
ATOM 1958 O O . TRP A 1 247 ? 3.023 8.398 -10.317 1.00 98.69 247 TRP A O 1
ATOM 1968 N N . ALA A 1 248 ? 4.716 9.872 -10.244 1.00 98.44 248 ALA A N 1
ATOM 1969 C CA . ALA A 1 248 ? 5.777 8.880 -10.410 1.00 98.44 248 ALA A CA 1
ATOM 1970 C C . ALA A 1 248 ? 5.776 7.825 -9.295 1.00 98.44 248 ALA A C 1
ATOM 1972 O O . ALA A 1 248 ? 5.826 6.627 -9.570 1.00 98.44 248 ALA A O 1
ATOM 1973 N N . MET A 1 249 ? 5.612 8.252 -8.041 1.00 98.38 249 MET A N 1
ATOM 1974 C CA . MET A 1 249 ? 5.485 7.341 -6.901 1.00 98.38 249 MET A CA 1
ATOM 1975 C C . MET A 1 249 ? 4.266 6.417 -7.039 1.00 98.38 249 MET A C 1
ATOM 1977 O O . MET A 1 249 ? 4.342 5.217 -6.773 1.00 98.38 249 MET A O 1
ATOM 198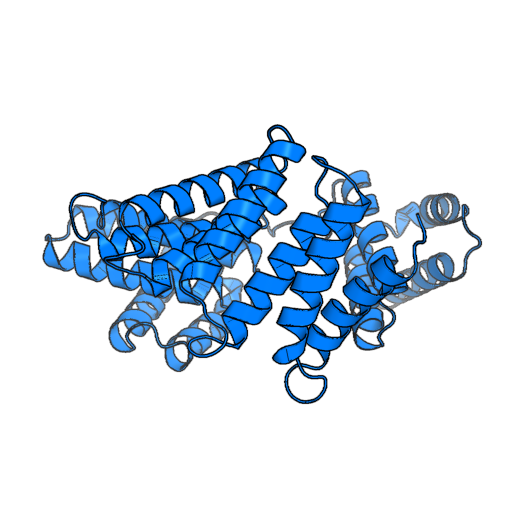1 N N . THR A 1 250 ? 3.131 6.962 -7.486 1.00 98.69 250 THR A N 1
ATOM 1982 C CA . THR A 1 250 ? 1.910 6.175 -7.704 1.00 98.69 250 THR A CA 1
ATOM 1983 C C . THR A 1 250 ? 2.075 5.199 -8.868 1.00 98.69 250 THR A C 1
ATOM 1985 O O . THR A 1 250 ? 1.632 4.060 -8.753 1.00 98.69 250 THR A O 1
ATOM 1988 N N . GLN A 1 251 ? 2.760 5.595 -9.944 1.00 98.81 251 GLN A N 1
ATOM 1989 C CA . GLN A 1 251 ? 3.089 4.710 -11.063 1.00 98.81 251 GLN A CA 1
ATOM 1990 C C . GLN A 1 251 ? 4.003 3.559 -10.632 1.00 98.81 251 GLN A C 1
ATOM 1992 O O . GLN A 1 251 ? 3.712 2.409 -10.941 1.00 98.81 251 GLN A O 1
ATOM 1997 N N . ASN A 1 252 ? 5.055 3.825 -9.852 1.00 98.44 252 ASN A N 1
ATOM 1998 C CA . ASN A 1 252 ? 5.920 2.764 -9.333 1.00 98.44 252 ASN A CA 1
ATOM 1999 C C . ASN A 1 252 ? 5.133 1.760 -8.469 1.00 98.44 252 ASN A C 1
ATOM 2001 O O . ASN A 1 252 ? 5.265 0.550 -8.635 1.00 98.44 252 ASN A O 1
ATOM 2005 N N . ASN A 1 253 ? 4.253 2.244 -7.589 1.00 98.62 253 ASN A N 1
ATOM 2006 C CA . ASN A 1 253 ? 3.448 1.365 -6.737 1.00 98.62 253 ASN A CA 1
ATOM 2007 C C . ASN A 1 253 ? 2.377 0.589 -7.517 1.00 98.62 253 ASN A C 1
ATOM 2009 O O . ASN A 1 253 ? 2.112 -0.571 -7.194 1.00 98.62 253 ASN A O 1
ATOM 2013 N N . LEU A 1 254 ? 1.804 1.194 -8.559 1.00 98.88 254 LEU A N 1
ATOM 2014 C CA . LEU A 1 254 ? 0.929 0.507 -9.504 1.00 98.88 254 LEU A CA 1
ATOM 2015 C C . LEU A 1 254 ? 1.693 -0.583 -10.271 1.00 98.88 254 LEU A C 1
ATOM 2017 O O . LEU A 1 254 ? 1.163 -1.675 -10.459 1.00 98.88 254 LEU A O 1
ATOM 2021 N N . GLY A 1 255 ? 2.945 -0.317 -10.652 1.00 98.69 255 GLY A N 1
ATOM 2022 C CA . GLY A 1 255 ? 3.836 -1.301 -11.262 1.00 98.69 255 GLY A CA 1
ATOM 2023 C C . GLY A 1 255 ? 4.062 -2.517 -10.364 1.00 98.69 255 GLY A C 1
ATOM 2024 O O . GLY A 1 255 ? 3.878 -3.646 -10.819 1.00 98.69 255 GLY A O 1
ATOM 2025 N N . ASN A 1 256 ? 4.342 -2.292 -9.075 1.00 98.25 256 ASN A N 1
ATOM 2026 C CA . ASN A 1 256 ? 4.470 -3.373 -8.088 1.00 98.25 256 ASN A CA 1
ATOM 2027 C C . ASN A 1 256 ? 3.180 -4.200 -8.008 1.00 98.25 256 ASN A C 1
ATOM 2029 O O . ASN A 1 256 ? 3.217 -5.424 -8.094 1.00 98.25 256 ASN A O 1
ATOM 2033 N N . ALA A 1 257 ? 2.025 -3.534 -7.913 1.00 98.38 257 ALA A N 1
ATOM 2034 C CA . ALA A 1 257 ? 0.739 -4.219 -7.821 1.00 98.38 257 ALA A CA 1
ATOM 2035 C C . ALA A 1 257 ? 0.416 -5.048 -9.077 1.00 98.38 257 ALA A C 1
ATOM 2037 O O . ALA A 1 257 ? -0.123 -6.144 -8.951 1.00 98.38 257 ALA A O 1
ATOM 2038 N N . TYR A 1 258 ? 0.774 -4.572 -10.276 1.00 98.75 258 TYR A N 1
ATOM 2039 C CA . TYR A 1 258 ? 0.655 -5.366 -11.501 1.00 98.75 258 TYR A CA 1
ATOM 2040 C C . TYR A 1 258 ? 1.625 -6.546 -11.539 1.00 98.75 258 TYR A C 1
ATOM 2042 O O . TYR A 1 258 ? 1.226 -7.628 -11.962 1.00 98.75 258 TYR A O 1
ATOM 2050 N N . SER A 1 259 ? 2.864 -6.360 -11.081 1.00 97.56 259 SER A N 1
ATOM 2051 C CA . SER A 1 259 ? 3.863 -7.432 -11.005 1.00 97.56 259 SER A CA 1
ATOM 2052 C C . SER A 1 259 ? 3.390 -8.579 -10.106 1.00 97.56 259 SER A C 1
ATOM 2054 O O . SER A 1 259 ? 3.549 -9.747 -10.455 1.00 97.56 259 SER A O 1
ATOM 2056 N N . ASP A 1 260 ? 2.745 -8.243 -8.987 1.00 95.94 260 ASP A N 1
ATOM 2057 C CA . ASP A 1 260 ? 2.222 -9.211 -8.018 1.00 95.94 260 ASP A CA 1
ATOM 2058 C C . ASP A 1 260 ? 0.843 -9.777 -8.400 1.00 95.94 260 ASP A C 1
ATOM 2060 O O . ASP A 1 260 ? 0.367 -10.737 -7.782 1.00 95.94 260 ASP A O 1
ATOM 2064 N N . ARG A 1 261 ? 0.172 -9.186 -9.400 1.00 97.88 261 ARG A N 1
ATOM 2065 C CA . ARG A 1 261 ? -1.225 -9.471 -9.747 1.00 97.88 261 ARG A CA 1
ATOM 2066 C C . ARG A 1 261 ? -1.437 -10.929 -10.153 1.00 97.88 261 ARG A C 1
ATOM 2068 O O . ARG A 1 261 ? -0.880 -11.417 -11.136 1.00 97.88 261 ARG A O 1
ATOM 2075 N N . ILE A 1 262 ? -2.351 -11.590 -9.441 1.00 96.00 262 ILE A N 1
ATOM 2076 C CA . ILE A 1 262 ? -2.690 -13.010 -9.631 1.00 96.00 262 ILE A CA 1
ATOM 2077 C C . ILE A 1 262 ? -3.707 -13.214 -10.764 1.00 96.00 262 ILE A C 1
ATOM 2079 O O . ILE A 1 262 ? -3.651 -14.209 -11.485 1.00 96.00 262 ILE A O 1
ATOM 2083 N N . ARG A 1 263 ? -4.667 -12.292 -10.916 1.00 93.69 263 ARG A N 1
ATOM 2084 C CA . ARG A 1 263 ? -5.735 -12.385 -11.923 1.00 93.69 263 ARG A CA 1
ATOM 2085 C C . ARG A 1 263 ? -5.281 -11.872 -13.285 1.00 93.69 263 ARG A C 1
ATOM 2087 O O . ARG A 1 263 ? -4.413 -11.010 -13.390 1.00 93.69 263 ARG A O 1
ATOM 2094 N N . GLY A 1 264 ? -5.962 -12.343 -14.327 1.00 95.38 264 GLY A N 1
ATOM 2095 C CA . GLY A 1 264 ? -5.693 -11.947 -15.708 1.00 95.38 264 GLY A CA 1
ATOM 2096 C C . GLY A 1 264 ? -4.535 -12.717 -16.340 1.00 95.38 264 GLY A C 1
ATOM 2097 O O . GLY A 1 264 ? -4.062 -13.718 -15.806 1.00 95.38 264 GLY A O 1
ATOM 2098 N N . ASP A 1 265 ? -4.117 -12.265 -17.518 1.00 97.81 265 ASP A N 1
ATOM 2099 C CA . ASP A 1 265 ? -2.980 -12.839 -18.229 1.00 97.81 265 ASP A CA 1
ATOM 2100 C C . ASP A 1 265 ? -1.666 -12.364 -17.593 1.00 97.81 265 ASP A C 1
ATOM 2102 O O . ASP A 1 265 ? -1.388 -11.165 -17.545 1.00 97.81 265 ASP A O 1
ATOM 2106 N N . LYS A 1 266 ? -0.834 -13.303 -17.120 1.00 96.62 266 LYS A N 1
ATOM 2107 C CA . LYS A 1 266 ? 0.440 -12.972 -16.458 1.00 96.62 266 LYS A CA 1
ATOM 2108 C C . LYS A 1 266 ? 1.353 -12.144 -17.366 1.00 96.62 266 LYS A C 1
ATOM 2110 O O . LYS A 1 266 ? 2.040 -11.246 -16.888 1.00 96.62 266 LYS A O 1
ATOM 2115 N N . ALA A 1 267 ? 1.361 -12.429 -18.669 1.00 97.62 267 ALA A N 1
ATOM 2116 C CA . ALA A 1 267 ? 2.202 -11.696 -19.603 1.00 97.62 267 ALA A CA 1
ATOM 2117 C C . ALA A 1 267 ? 1.739 -10.238 -19.749 1.00 97.62 267 ALA A C 1
ATOM 2119 O O . ALA A 1 267 ? 2.563 -9.333 -19.700 1.00 97.62 267 ALA A O 1
ATOM 2120 N N . GLU A 1 268 ? 0.434 -9.992 -19.869 1.00 98.50 268 GLU A N 1
ATOM 2121 C CA . GLU A 1 268 ? -0.134 -8.639 -19.868 1.00 98.50 268 GLU A CA 1
ATOM 2122 C C . GLU A 1 268 ? 0.113 -7.886 -18.552 1.00 98.50 268 GLU A C 1
ATOM 2124 O O . GLU A 1 268 ? 0.473 -6.710 -18.585 1.00 98.50 268 GLU A O 1
ATOM 2129 N N . ASN A 1 269 ? -0.014 -8.556 -17.404 1.00 98.19 269 ASN A N 1
ATOM 2130 C CA . ASN A 1 269 ? 0.289 -7.958 -16.102 1.00 98.19 269 ASN A CA 1
ATOM 2131 C C . ASN A 1 269 ? 1.739 -7.448 -16.039 1.00 98.19 269 ASN A C 1
ATOM 2133 O O . ASN A 1 269 ? 1.977 -6.318 -15.616 1.00 98.19 269 ASN A O 1
ATOM 2137 N N . LEU A 1 270 ? 2.698 -8.236 -16.534 1.00 98.50 270 LEU A N 1
ATOM 2138 C CA . LEU A 1 270 ? 4.107 -7.841 -16.587 1.00 98.50 270 LEU A CA 1
ATOM 2139 C C . LEU A 1 270 ? 4.359 -6.675 -17.555 1.00 98.50 270 LEU A C 1
ATOM 2141 O O . LEU A 1 270 ? 5.121 -5.773 -17.218 1.00 98.50 270 LEU A O 1
ATOM 2145 N N . GLU A 1 271 ? 3.691 -6.626 -18.715 1.00 98.75 271 GLU A N 1
ATOM 2146 C CA . GLU A 1 271 ? 3.798 -5.457 -19.607 1.00 98.75 271 GLU A CA 1
ATOM 2147 C C . GLU A 1 271 ? 3.253 -4.184 -18.945 1.00 98.75 271 GLU A C 1
ATOM 2149 O O . GLU A 1 271 ? 3.855 -3.117 -19.071 1.00 98.75 271 GLU A O 1
ATOM 2154 N N . ASN A 1 272 ? 2.146 -4.287 -18.205 1.00 98.75 272 ASN A N 1
ATOM 2155 C CA . ASN A 1 272 ? 1.590 -3.156 -17.462 1.00 98.75 272 ASN A CA 1
ATOM 2156 C C . ASN A 1 272 ? 2.532 -2.699 -16.338 1.00 98.75 272 ASN A C 1
ATOM 2158 O O . ASN A 1 272 ? 2.698 -1.494 -16.140 1.00 98.75 272 ASN A O 1
ATOM 2162 N N . ALA A 1 273 ? 3.184 -3.636 -15.641 1.00 98.75 273 ALA A N 1
ATOM 2163 C CA . ALA A 1 273 ? 4.189 -3.322 -14.629 1.00 98.75 273 ALA A CA 1
ATOM 2164 C C . ALA A 1 273 ? 5.387 -2.573 -15.233 1.00 98.75 273 ALA A C 1
ATOM 2166 O O . ALA A 1 273 ? 5.735 -1.488 -14.767 1.00 98.75 273 ALA A O 1
ATOM 2167 N N . ILE A 1 274 ? 5.959 -3.103 -16.321 1.00 98.88 274 ILE A N 1
ATOM 2168 C CA . ILE A 1 274 ? 7.072 -2.485 -17.060 1.00 98.88 274 ILE A CA 1
ATOM 2169 C C . ILE A 1 274 ? 6.704 -1.072 -17.513 1.00 98.88 274 ILE A C 1
ATOM 2171 O O . ILE A 1 274 ? 7.471 -0.136 -17.282 1.00 98.88 274 ILE A O 1
ATOM 2175 N N . ALA A 1 275 ? 5.525 -0.898 -18.116 1.00 98.88 275 ALA A N 1
ATOM 2176 C CA . ALA A 1 275 ? 5.061 0.409 -18.566 1.00 98.88 275 ALA A CA 1
ATOM 2177 C C . ALA A 1 275 ? 4.942 1.403 -17.399 1.00 98.88 275 ALA A C 1
ATOM 2179 O O . ALA A 1 275 ? 5.392 2.541 -17.518 1.00 98.88 275 ALA A O 1
ATOM 2180 N N . ALA A 1 276 ? 4.390 0.981 -16.258 1.00 98.81 276 ALA A N 1
ATOM 2181 C CA . ALA A 1 276 ? 4.244 1.835 -15.083 1.00 98.81 276 ALA A CA 1
ATOM 2182 C C . ALA A 1 276 ? 5.604 2.247 -14.483 1.00 98.81 276 ALA A C 1
ATOM 2184 O O . ALA A 1 276 ? 5.813 3.425 -14.189 1.00 98.81 276 ALA A O 1
ATOM 2185 N N . TYR A 1 277 ? 6.571 1.328 -14.379 1.00 98.81 277 TYR A N 1
ATOM 2186 C CA . TYR A 1 277 ? 7.926 1.673 -13.929 1.00 98.81 277 TYR A CA 1
ATOM 2187 C C . TYR A 1 277 ? 8.634 2.625 -14.894 1.00 98.81 277 TYR A C 1
ATOM 2189 O O . TYR A 1 277 ? 9.256 3.591 -14.458 1.00 98.81 277 TYR A O 1
ATOM 2197 N N . GLN A 1 278 ? 8.514 2.398 -16.206 1.00 98.69 278 GLN A N 1
ATOM 2198 C CA . GLN A 1 278 ? 9.070 3.307 -17.210 1.00 98.69 278 GLN A CA 1
ATOM 2199 C C . GLN A 1 278 ? 8.475 4.713 -17.079 1.00 98.69 278 GLN A C 1
ATOM 2201 O O . GLN A 1 278 ? 9.230 5.680 -17.086 1.00 98.69 278 GLN A O 1
ATOM 2206 N N . GLN A 1 279 ? 7.155 4.826 -16.886 1.00 98.62 279 GLN A N 1
ATOM 2207 C CA . GLN A 1 279 ? 6.486 6.103 -16.623 1.00 98.62 279 GLN A CA 1
ATOM 2208 C C . GLN A 1 279 ? 7.037 6.784 -15.359 1.00 98.62 279 GLN A C 1
ATOM 2210 O O . GLN A 1 279 ? 7.356 7.970 -15.399 1.00 98.62 279 GLN A O 1
ATOM 2215 N N . ALA A 1 280 ? 7.216 6.050 -14.255 1.00 98.44 280 ALA A N 1
ATOM 2216 C CA . ALA A 1 280 ? 7.802 6.599 -13.029 1.00 98.44 280 ALA A CA 1
ATOM 2217 C C . ALA A 1 280 ? 9.227 7.150 -13.250 1.00 98.44 280 ALA A C 1
ATOM 2219 O O . ALA A 1 280 ? 9.546 8.252 -12.796 1.00 98.44 280 ALA A O 1
ATOM 2220 N N . LEU A 1 281 ? 10.059 6.441 -14.021 1.00 98.31 281 LEU A N 1
ATOM 2221 C CA . LEU A 1 281 ? 11.431 6.851 -14.360 1.00 98.31 281 LEU A CA 1
ATOM 2222 C C . LEU A 1 281 ? 11.508 8.108 -15.247 1.00 98.31 281 LEU A C 1
ATOM 2224 O O . LEU A 1 281 ? 12.575 8.713 -15.346 1.00 98.31 281 LEU A O 1
ATOM 2228 N N . GLU A 1 282 ? 10.404 8.549 -15.860 1.00 97.62 282 GLU A N 1
ATOM 2229 C CA . GLU A 1 282 ? 10.363 9.816 -16.605 1.00 97.62 282 GLU A CA 1
ATOM 2230 C C . GLU A 1 282 ? 10.413 11.064 -15.702 1.00 97.62 282 GLU A C 1
ATOM 2232 O O . GLU A 1 282 ? 10.579 12.180 -16.207 1.00 97.62 282 GLU A O 1
ATOM 2237 N N . VAL A 1 283 ? 10.221 10.890 -14.390 1.00 97.50 283 VAL A N 1
ATOM 2238 C CA . VAL A 1 283 ? 10.265 11.958 -13.377 1.00 97.50 283 VAL A CA 1
ATOM 2239 C C . VAL A 1 283 ? 11.238 11.619 -12.254 1.00 97.50 283 VAL A C 1
ATOM 2241 O O . VAL A 1 283 ? 12.011 12.482 -11.844 1.00 97.50 283 VAL A O 1
ATOM 2244 N N . SER A 1 284 ? 11.214 10.384 -11.750 1.00 94.00 284 SER A N 1
ATOM 2245 C CA . SER A 1 284 ? 12.166 9.913 -10.747 1.00 94.00 284 SER A CA 1
ATOM 2246 C C . SER A 1 284 ? 13.523 9.731 -11.411 1.00 94.00 284 SER A C 1
ATOM 2248 O O . SER A 1 284 ? 13.846 8.632 -11.834 1.00 94.00 284 SER A O 1
ATOM 2250 N N . THR A 1 285 ? 14.298 10.805 -11.571 1.00 95.00 285 THR A N 1
ATOM 2251 C CA . THR A 1 285 ? 15.632 10.752 -12.182 1.00 95.00 285 THR A CA 1
ATOM 2252 C C . THR A 1 285 ? 16.697 10.404 -11.145 1.00 95.00 285 THR A C 1
ATOM 2254 O O . THR A 1 285 ? 16.540 10.679 -9.955 1.00 95.00 285 THR A O 1
ATOM 2257 N N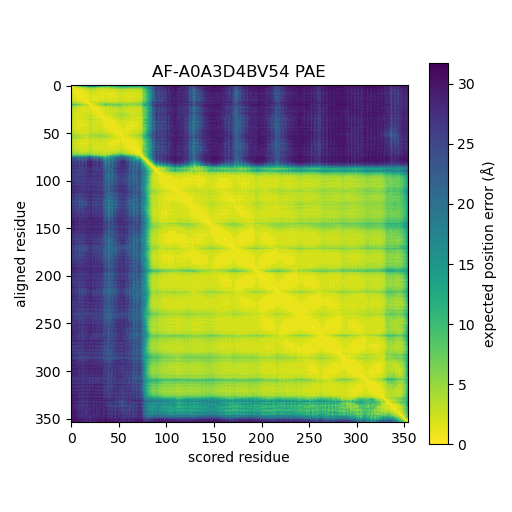 . ARG A 1 286 ? 17.834 9.865 -11.603 1.00 93.38 286 ARG A N 1
ATOM 2258 C CA . ARG A 1 286 ? 18.998 9.597 -10.745 1.00 93.38 286 ARG A CA 1
ATOM 2259 C C . ARG A 1 286 ? 19.473 10.843 -9.984 1.00 93.38 286 ARG A C 1
ATOM 2261 O O . ARG A 1 286 ? 19.918 10.735 -8.851 1.00 93.38 286 ARG A O 1
ATOM 2268 N N . THR A 1 287 ? 19.408 12.022 -10.604 1.00 93.94 287 THR A N 1
ATOM 2269 C CA . THR A 1 287 ? 19.911 13.268 -10.006 1.00 93.94 287 THR A CA 1
ATOM 2270 C C . THR A 1 287 ? 18.975 13.820 -8.940 1.00 93.94 287 THR A C 1
ATOM 2272 O O . THR A 1 287 ? 19.447 14.260 -7.895 1.00 93.94 287 THR A O 1
ATOM 2275 N N . ASP A 1 288 ? 17.669 13.800 -9.196 1.00 92.81 288 ASP A N 1
ATOM 2276 C CA . ASP A 1 288 ? 16.693 14.436 -8.310 1.00 92.81 288 ASP A CA 1
ATOM 2277 C C . ASP A 1 288 ? 16.230 13.486 -7.196 1.00 92.81 288 ASP A C 1
ATOM 2279 O O . ASP A 1 288 ? 16.012 13.914 -6.063 1.00 92.81 288 ASP A O 1
ATOM 2283 N N . PHE A 1 289 ? 16.121 12.187 -7.505 1.00 93.56 289 PHE A N 1
ATOM 2284 C CA . PHE A 1 289 ? 15.578 11.156 -6.617 1.00 93.56 289 PHE A CA 1
ATOM 2285 C C . PHE A 1 289 ? 16.392 9.849 -6.699 1.00 93.56 289 PHE A C 1
ATOM 2287 O O . PHE A 1 289 ? 15.851 8.813 -7.089 1.00 93.56 289 PHE A O 1
ATOM 2294 N N . PRO A 1 290 ? 17.690 9.853 -6.337 1.00 93.06 290 PRO A N 1
ATOM 2295 C CA . PRO A 1 290 ? 18.598 8.720 -6.564 1.00 93.06 290 PRO A CA 1
ATOM 2296 C C . PRO A 1 290 ? 18.102 7.392 -5.971 1.00 93.06 290 PRO A C 1
ATOM 2298 O O . PRO A 1 290 ? 18.181 6.351 -6.623 1.00 93.06 290 PRO A O 1
ATOM 2301 N N . VAL A 1 291 ? 17.539 7.424 -4.758 1.00 89.38 291 VAL A N 1
ATOM 2302 C CA . VAL A 1 291 ? 17.055 6.222 -4.053 1.00 89.38 291 VAL A CA 1
ATOM 2303 C C . VAL A 1 291 ? 15.787 5.651 -4.696 1.00 89.38 291 VAL A C 1
ATOM 2305 O O . VAL A 1 291 ? 15.699 4.438 -4.922 1.00 89.38 291 VAL A O 1
ATOM 2308 N N . ASP A 1 292 ? 14.817 6.508 -5.023 1.00 90.12 292 ASP A N 1
ATOM 2309 C CA . ASP A 1 292 ? 13.563 6.091 -5.662 1.00 90.12 292 ASP A CA 1
ATOM 2310 C C . ASP A 1 292 ? 13.807 5.626 -7.099 1.00 90.12 292 ASP A C 1
ATOM 2312 O O . ASP A 1 292 ? 13.253 4.611 -7.530 1.00 90.12 292 ASP A O 1
ATOM 2316 N N . TRP A 1 293 ? 14.692 6.315 -7.825 1.00 96.81 293 TRP A N 1
ATOM 2317 C CA . TRP A 1 293 ? 15.142 5.913 -9.153 1.00 96.81 293 TRP A CA 1
ATOM 2318 C C . TRP A 1 293 ? 15.786 4.527 -9.115 1.00 96.81 293 TRP A C 1
ATOM 2320 O O . TRP A 1 293 ? 15.357 3.642 -9.851 1.00 96.81 293 TRP A O 1
ATOM 2330 N N . ALA A 1 294 ? 16.744 4.286 -8.213 1.00 93.62 294 ALA A N 1
ATOM 2331 C CA . ALA A 1 294 ? 17.399 2.983 -8.094 1.00 93.62 294 ALA A CA 1
ATOM 2332 C C . ALA A 1 294 ? 16.422 1.866 -7.700 1.00 93.62 294 ALA A C 1
ATOM 2334 O O . ALA A 1 294 ? 16.535 0.732 -8.167 1.00 93.62 294 ALA A O 1
ATOM 2335 N N . THR A 1 295 ? 15.432 2.180 -6.865 1.00 91.62 295 THR A N 1
ATOM 2336 C CA . THR A 1 295 ? 14.376 1.229 -6.500 1.00 91.62 295 THR A CA 1
ATOM 2337 C C . THR A 1 295 ? 13.472 0.899 -7.679 1.00 91.62 295 THR A C 1
ATOM 2339 O O . THR A 1 295 ? 13.237 -0.278 -7.947 1.00 91.62 295 THR A O 1
ATOM 2342 N N . THR A 1 296 ? 13.053 1.907 -8.438 1.00 95.75 296 THR A N 1
ATOM 2343 C CA . THR A 1 296 ? 12.235 1.719 -9.641 1.00 95.75 296 THR A CA 1
ATOM 2344 C C . THR A 1 296 ? 13.002 0.942 -10.717 1.00 95.75 296 THR A C 1
ATOM 2346 O O . THR A 1 296 ? 12.444 0.041 -11.336 1.00 95.75 296 THR A O 1
ATOM 2349 N N . GLN A 1 297 ? 14.301 1.213 -10.895 1.00 97.38 297 GLN A N 1
ATOM 2350 C CA . GLN A 1 297 ? 15.172 0.458 -11.806 1.00 97.38 297 GLN A CA 1
ATOM 2351 C C . GLN A 1 297 ? 15.294 -1.014 -11.405 1.00 97.38 297 GLN A C 1
ATOM 2353 O O . GLN A 1 297 ? 15.185 -1.899 -12.248 1.00 97.38 297 GLN A O 1
ATOM 2358 N N . ASN A 1 298 ? 15.465 -1.304 -10.115 1.00 93.12 298 ASN A N 1
ATOM 2359 C CA . ASN A 1 298 ? 15.499 -2.683 -9.638 1.00 93.12 298 ASN A CA 1
ATOM 2360 C C . ASN A 1 298 ? 14.174 -3.417 -9.906 1.00 93.12 298 ASN A C 1
ATOM 2362 O O . ASN A 1 298 ? 14.183 -4.562 -10.350 1.00 93.12 298 ASN A O 1
ATOM 2366 N N . ASN A 1 299 ? 13.038 -2.757 -9.669 1.00 95.94 299 ASN A N 1
ATOM 2367 C CA . ASN A 1 299 ? 11.719 -3.344 -9.916 1.00 95.94 299 ASN A CA 1
ATOM 2368 C C . ASN A 1 299 ? 11.466 -3.573 -11.412 1.00 95.94 299 ASN A C 1
ATOM 2370 O O . ASN A 1 299 ? 10.929 -4.609 -11.800 1.00 95.94 299 ASN A O 1
ATOM 2374 N N . LEU A 1 300 ? 11.920 -2.644 -12.256 1.00 97.88 300 LEU A N 1
ATOM 2375 C CA . LEU A 1 300 ? 11.909 -2.803 -13.705 1.00 97.88 300 LEU A CA 1
ATOM 2376 C C . LEU A 1 300 ? 12.780 -3.990 -14.148 1.00 97.88 300 LEU A C 1
ATOM 2378 O O . LEU A 1 300 ? 12.358 -4.765 -15.003 1.00 97.88 300 LEU A O 1
ATOM 2382 N N . GLY A 1 301 ? 13.954 -4.168 -13.535 1.00 96.19 301 GLY A N 1
ATOM 2383 C CA . GLY A 1 301 ? 14.817 -5.328 -13.760 1.00 96.19 301 GLY A CA 1
ATOM 2384 C C . GLY A 1 301 ? 14.117 -6.650 -13.442 1.00 96.19 301 GLY A C 1
ATOM 2385 O O . GLY A 1 301 ? 14.093 -7.542 -14.289 1.00 96.19 301 GLY A O 1
ATOM 2386 N N . ASN A 1 302 ? 13.464 -6.739 -12.279 1.00 94.00 302 ASN A N 1
ATOM 2387 C CA . ASN A 1 302 ? 12.679 -7.915 -11.886 1.00 94.00 302 ASN A CA 1
ATOM 2388 C C . ASN A 1 302 ? 11.574 -8.219 -12.909 1.00 94.00 302 ASN A C 1
ATOM 2390 O O . ASN A 1 302 ? 11.431 -9.354 -13.360 1.00 94.00 302 ASN A O 1
ATOM 2394 N N . ALA A 1 303 ? 10.824 -7.194 -13.324 1.00 96.62 303 ALA A N 1
ATOM 2395 C CA . ALA A 1 303 ? 9.738 -7.367 -14.283 1.00 96.62 303 ALA A CA 1
ATOM 2396 C C . ALA A 1 303 ? 10.238 -7.818 -15.664 1.00 96.62 303 ALA A C 1
ATOM 2398 O O . ALA A 1 303 ? 9.568 -8.618 -16.316 1.00 96.62 303 ALA A O 1
ATOM 2399 N N . TYR A 1 304 ? 11.416 -7.359 -16.103 1.00 97.56 304 TYR A N 1
ATOM 2400 C CA . TYR A 1 304 ? 12.047 -7.861 -17.324 1.00 97.56 304 TYR A CA 1
ATOM 2401 C C . TYR A 1 304 ? 12.528 -9.309 -17.194 1.00 97.56 304 TYR A C 1
ATOM 2403 O O . TYR A 1 304 ? 12.334 -10.073 -18.137 1.00 97.56 304 TYR A O 1
ATOM 2411 N N . CYS A 1 305 ? 13.086 -9.714 -16.048 1.00 93.62 305 CYS A N 1
ATOM 2412 C CA . CYS A 1 305 ? 13.448 -11.116 -15.803 1.00 93.62 305 CYS A CA 1
ATOM 2413 C C . CYS A 1 305 ? 12.239 -12.050 -15.929 1.00 93.62 305 CYS A C 1
ATOM 2415 O O . CYS A 1 305 ? 12.339 -13.115 -16.538 1.00 93.62 305 CYS A O 1
ATOM 2417 N N . ASP A 1 306 ? 11.097 -11.633 -15.384 1.00 94.19 306 ASP A N 1
ATOM 2418 C CA . ASP A 1 306 ? 9.867 -12.426 -15.385 1.00 94.19 306 ASP A CA 1
ATOM 2419 C C . ASP A 1 306 ? 9.076 -12.326 -16.699 1.00 94.19 306 ASP A C 1
ATOM 2421 O O . ASP A 1 306 ? 8.133 -13.097 -16.918 1.00 94.19 306 ASP A O 1
ATOM 2425 N N . ARG A 1 307 ? 9.437 -11.383 -17.580 1.00 96.88 307 ARG A N 1
ATOM 2426 C CA . ARG A 1 307 ? 8.697 -11.053 -18.800 1.00 96.88 307 ARG A CA 1
ATOM 2427 C C . ARG A 1 307 ? 8.578 -12.251 -19.740 1.00 96.88 307 ARG A C 1
ATOM 2429 O O . ARG A 1 307 ? 9.563 -12.815 -20.210 1.00 96.88 307 ARG A O 1
ATOM 2436 N N . ILE A 1 308 ? 7.333 -12.577 -20.089 1.00 96.25 308 ILE A N 1
ATOM 2437 C CA . ILE A 1 308 ? 6.992 -13.720 -20.952 1.00 96.25 308 ILE A CA 1
ATOM 2438 C C . ILE A 1 308 ? 7.036 -13.355 -22.446 1.00 96.25 308 ILE A C 1
ATOM 2440 O O . ILE A 1 308 ? 7.312 -14.211 -23.285 1.00 96.25 308 ILE A O 1
ATOM 2444 N N . ARG A 1 309 ? 6.720 -12.102 -22.805 1.00 95.94 309 ARG A N 1
ATOM 2445 C CA . ARG A 1 309 ? 6.699 -11.647 -24.206 1.00 95.94 309 ARG A CA 1
ATOM 2446 C C . ARG A 1 309 ? 8.091 -11.229 -24.670 1.00 95.94 309 ARG A C 1
ATOM 2448 O O . ARG A 1 309 ? 8.873 -10.693 -23.893 1.00 95.94 309 ARG A O 1
ATOM 2455 N N . GLY A 1 310 ? 8.336 -11.374 -25.970 1.00 94.06 310 GLY A N 1
ATOM 2456 C CA . GLY A 1 310 ? 9.612 -11.018 -26.589 1.00 94.06 310 GLY A CA 1
ATOM 2457 C C . GLY A 1 310 ? 10.633 -12.150 -26.533 1.00 94.06 310 GLY A C 1
ATOM 2458 O O . GLY A 1 310 ? 10.310 -13.275 -26.151 1.00 94.06 310 GLY A O 1
ATOM 2459 N N . ASP A 1 311 ? 11.851 -11.851 -26.974 1.00 95.00 311 ASP A N 1
ATOM 2460 C CA . ASP A 1 311 ? 12.967 -12.785 -26.891 1.00 95.00 311 ASP A CA 1
ATOM 2461 C C . ASP A 1 311 ? 13.528 -12.828 -25.460 1.00 95.00 311 ASP A C 1
ATOM 2463 O O . ASP A 1 311 ? 13.652 -11.798 -24.793 1.00 95.00 311 ASP A O 1
ATOM 2467 N N . LYS A 1 312 ? 13.853 -14.031 -24.970 1.00 91.44 312 LYS A N 1
ATOM 2468 C CA . LYS A 1 312 ? 14.346 -14.212 -23.598 1.00 91.44 312 LYS A CA 1
ATOM 2469 C C . LYS A 1 312 ? 15.698 -13.520 -23.392 1.00 91.44 312 LYS A C 1
ATOM 2471 O O . LYS A 1 312 ? 15.914 -12.967 -22.317 1.00 91.44 312 LYS A O 1
ATOM 2476 N N . ALA A 1 313 ? 16.591 -13.544 -24.382 1.00 90.44 313 ALA A N 1
ATOM 2477 C CA . ALA A 1 313 ? 17.896 -12.902 -24.270 1.00 90.44 313 ALA A CA 1
ATOM 2478 C C . ALA A 1 313 ? 17.739 -11.379 -24.194 1.00 90.44 313 ALA A C 1
ATOM 2480 O O . ALA A 1 313 ? 18.269 -10.772 -23.267 1.00 90.44 313 ALA A O 1
ATOM 2481 N N . ASP A 1 314 ? 16.913 -10.789 -25.063 1.00 93.69 314 ASP A N 1
ATOM 2482 C CA . ASP A 1 314 ? 16.615 -9.350 -25.024 1.00 93.69 314 ASP A CA 1
ATOM 2483 C C . ASP A 1 314 ? 16.025 -8.933 -23.664 1.00 93.69 314 ASP A C 1
ATOM 2485 O O . ASP A 1 314 ? 16.370 -7.889 -23.105 1.00 93.69 314 ASP A O 1
ATOM 2489 N N . ASN A 1 315 ? 15.130 -9.745 -23.095 1.00 92.56 315 ASN A N 1
ATOM 2490 C CA . ASN A 1 315 ? 14.542 -9.472 -21.783 1.00 92.56 315 ASN A CA 1
ATOM 2491 C C . ASN A 1 315 ? 15.595 -9.505 -20.662 1.00 92.56 315 ASN A C 1
ATOM 2493 O O . ASN A 1 315 ? 15.620 -8.605 -19.823 1.00 92.56 315 ASN A O 1
ATOM 2497 N N . LEU A 1 316 ? 16.500 -10.489 -20.671 1.00 92.31 316 LEU A N 1
ATOM 2498 C CA . LEU A 1 316 ? 17.589 -10.570 -19.693 1.00 92.31 316 LEU A CA 1
ATOM 2499 C C . LEU A 1 316 ? 18.599 -9.427 -19.851 1.00 92.31 316 LEU A C 1
ATOM 2501 O O . LEU A 1 316 ? 19.053 -8.883 -18.846 1.00 92.31 316 LEU A O 1
ATOM 2505 N N . GLU A 1 317 ? 18.917 -9.011 -21.078 1.00 93.75 317 GLU A N 1
ATOM 2506 C CA . GLU A 1 317 ? 19.778 -7.849 -21.325 1.00 93.75 317 GLU A CA 1
ATOM 2507 C C . GLU A 1 317 ? 19.170 -6.568 -20.742 1.00 93.75 317 GLU A C 1
ATOM 2509 O O . GLU A 1 317 ? 19.853 -5.816 -20.041 1.00 93.75 317 GLU A O 1
ATOM 2514 N N . ASN A 1 318 ? 17.867 -6.352 -20.951 1.00 94.69 318 ASN A N 1
ATOM 2515 C CA . ASN A 1 318 ? 17.148 -5.224 -20.360 1.00 94.69 318 ASN A CA 1
ATOM 2516 C C . ASN A 1 318 ? 17.127 -5.291 -18.825 1.00 94.69 318 ASN A C 1
ATOM 2518 O O . ASN A 1 318 ? 17.320 -4.268 -18.163 1.00 94.69 318 ASN A O 1
ATOM 2522 N N . ALA A 1 319 ? 16.942 -6.483 -18.250 1.00 93.31 319 ALA A N 1
ATOM 2523 C CA . ALA A 1 319 ? 16.979 -6.669 -16.805 1.00 93.31 319 ALA A CA 1
ATOM 2524 C C . ALA A 1 319 ? 18.358 -6.345 -16.214 1.00 93.31 319 ALA A C 1
ATOM 2526 O O . ALA A 1 319 ? 18.463 -5.578 -15.257 1.00 93.31 319 ALA A O 1
ATOM 2527 N N . ILE A 1 320 ? 19.429 -6.874 -16.818 1.00 92.06 320 ILE A N 1
ATOM 2528 C CA . ILE A 1 320 ? 20.813 -6.615 -16.402 1.00 92.06 320 ILE A CA 1
ATOM 2529 C C . ILE A 1 320 ? 21.123 -5.121 -16.488 1.00 92.06 320 ILE A C 1
ATOM 2531 O O . ILE A 1 320 ? 21.701 -4.576 -15.548 1.00 92.06 320 ILE A O 1
ATOM 2535 N N . ALA A 1 321 ? 20.714 -4.449 -17.567 1.00 95.12 321 ALA A N 1
ATOM 2536 C CA . ALA A 1 321 ? 20.896 -3.010 -17.708 1.00 95.12 321 ALA A CA 1
ATOM 2537 C C . ALA A 1 321 ? 20.191 -2.237 -16.579 1.00 95.12 321 ALA A C 1
ATOM 2539 O O . ALA A 1 321 ? 20.801 -1.362 -15.965 1.00 95.12 321 ALA A O 1
ATOM 2540 N N . ALA A 1 322 ? 18.947 -2.592 -16.247 1.00 94.50 322 ALA A N 1
ATOM 2541 C CA . ALA A 1 322 ? 18.199 -1.955 -15.163 1.00 94.50 322 ALA A CA 1
ATOM 2542 C C . ALA A 1 322 ? 18.843 -2.200 -13.781 1.00 94.50 322 ALA A C 1
ATOM 2544 O O . ALA A 1 322 ? 19.015 -1.262 -13.000 1.00 94.50 322 ALA A O 1
ATOM 2545 N N . TYR A 1 323 ? 19.300 -3.423 -13.489 1.00 91.44 323 TYR A N 1
ATOM 2546 C CA . TYR A 1 323 ? 20.034 -3.707 -12.250 1.00 91.44 323 TYR A CA 1
ATOM 2547 C C . TYR A 1 323 ? 21.361 -2.952 -12.167 1.00 91.44 323 TYR A C 1
ATOM 2549 O O . TYR A 1 323 ? 21.702 -2.434 -11.106 1.00 91.44 323 TYR A O 1
ATOM 2557 N N . GLN A 1 324 ? 22.104 -2.855 -13.273 1.00 91.38 324 GLN A N 1
ATOM 2558 C CA . GLN A 1 324 ? 23.346 -2.082 -13.323 1.00 91.38 324 GLN A CA 1
ATOM 2559 C C . GLN A 1 324 ? 23.090 -0.611 -13.004 1.00 91.38 324 GLN A C 1
ATOM 2561 O O . GLN A 1 324 ? 23.819 -0.052 -12.192 1.00 91.38 324 GLN A O 1
ATOM 2566 N N . GLN A 1 325 ? 22.028 -0.022 -13.563 1.00 92.88 325 GLN A N 1
ATOM 2567 C CA . GLN A 1 325 ? 21.597 1.334 -13.221 1.00 92.88 325 GLN A CA 1
ATOM 2568 C C . GLN A 1 325 ? 21.282 1.458 -11.719 1.00 92.88 325 GLN A C 1
ATOM 2570 O O . GLN A 1 325 ? 21.809 2.346 -11.056 1.00 92.88 325 GLN A O 1
ATOM 2575 N N . ALA A 1 326 ? 20.514 0.531 -11.137 1.00 90.38 326 ALA A N 1
ATOM 2576 C CA . ALA A 1 326 ? 20.209 0.546 -9.702 1.00 90.38 326 ALA A CA 1
ATOM 2577 C C . ALA A 1 326 ? 21.464 0.455 -8.803 1.00 90.38 326 ALA A C 1
ATOM 2579 O O . ALA A 1 326 ? 21.531 1.111 -7.759 1.00 90.38 326 ALA A O 1
ATOM 2580 N N . LEU A 1 327 ? 22.471 -0.327 -9.208 1.00 89.75 327 LEU A N 1
ATOM 2581 C CA . LEU A 1 327 ? 23.744 -0.501 -8.493 1.00 89.75 327 LEU A CA 1
ATOM 2582 C C . LEU A 1 327 ? 24.652 0.738 -8.534 1.00 89.75 327 LEU A C 1
ATOM 2584 O O . LEU A 1 327 ? 25.592 0.814 -7.742 1.00 89.75 327 LEU A O 1
ATOM 2588 N N . GLU A 1 328 ? 24.382 1.714 -9.408 1.00 89.31 328 GLU A N 1
ATOM 2589 C CA . GLU A 1 328 ? 25.111 2.990 -9.413 1.00 89.31 328 GLU A CA 1
ATOM 2590 C C . GLU A 1 328 ? 24.847 3.812 -8.140 1.00 89.31 328 GLU A C 1
ATOM 2592 O O . GLU A 1 328 ? 25.716 4.577 -7.726 1.00 89.31 328 GLU A O 1
ATOM 2597 N N . GLU A 1 329 ? 23.679 3.629 -7.512 1.00 87.38 329 GLU A N 1
ATOM 2598 C CA . GLU A 1 329 ? 23.280 4.304 -6.267 1.00 87.38 329 GLU A CA 1
ATOM 2599 C C . GLU A 1 329 ? 23.230 3.351 -5.068 1.00 87.38 329 GLU A C 1
ATOM 2601 O O . GLU A 1 329 ? 23.627 3.715 -3.962 1.00 87.38 329 GLU A O 1
ATOM 2606 N N . ARG A 1 330 ? 22.778 2.104 -5.262 1.00 83.06 330 ARG A N 1
ATOM 2607 C CA . ARG A 1 330 ? 22.785 1.079 -4.210 1.00 83.06 330 ARG A CA 1
ATOM 2608 C C . ARG A 1 330 ? 24.201 0.563 -4.020 1.00 83.06 330 ARG A C 1
ATOM 2610 O O . ARG A 1 330 ? 24.529 -0.496 -4.529 1.00 83.06 330 ARG A O 1
ATOM 2617 N N . THR A 1 331 ? 25.056 1.304 -3.326 1.00 80.75 331 THR A N 1
ATOM 2618 C CA . THR A 1 331 ? 26.440 0.883 -3.078 1.00 80.75 331 THR A CA 1
ATOM 2619 C C . THR A 1 331 ? 26.525 -0.086 -1.896 1.00 80.75 331 THR A C 1
ATOM 2621 O O . THR A 1 331 ? 25.710 -0.052 -0.975 1.00 80.75 331 THR A O 1
ATOM 2624 N N . ARG A 1 332 ? 27.569 -0.924 -1.861 1.00 69.38 332 ARG A N 1
ATOM 2625 C CA . ARG A 1 332 ? 27.841 -1.815 -0.717 1.00 69.38 332 ARG A CA 1
ATOM 2626 C C . ARG A 1 332 ? 28.026 -1.055 0.607 1.00 69.38 332 ARG A C 1
ATOM 2628 O O . ARG A 1 332 ? 27.859 -1.643 1.669 1.00 69.38 332 ARG A O 1
ATOM 2635 N N . THR A 1 333 ? 28.431 0.210 0.554 1.00 73.62 333 THR A N 1
ATOM 2636 C CA . THR A 1 333 ? 28.669 1.048 1.735 1.00 73.62 333 THR A CA 1
ATOM 2637 C C . THR A 1 333 ? 27.405 1.718 2.246 1.00 73.62 333 THR A C 1
ATOM 2639 O O . THR A 1 333 ? 27.193 1.732 3.454 1.00 73.62 333 THR A O 1
ATOM 2642 N N . ASP A 1 334 ? 26.570 2.235 1.349 1.00 72.38 334 ASP A N 1
ATOM 2643 C CA . ASP A 1 334 ? 25.409 3.045 1.731 1.00 72.38 334 ASP A CA 1
ATOM 2644 C C . ASP A 1 334 ? 24.140 2.190 1.856 1.00 72.38 334 ASP A C 1
ATOM 2646 O O . ASP A 1 334 ? 23.261 2.487 2.662 1.00 72.38 334 ASP A O 1
ATOM 2650 N N . PHE A 1 335 ? 24.079 1.089 1.099 1.00 76.44 335 PHE A N 1
ATOM 2651 C CA . PHE A 1 335 ? 22.915 0.215 0.952 1.00 76.44 335 PHE A CA 1
ATOM 2652 C C . PHE A 1 335 ? 23.336 -1.265 0.847 1.00 76.44 335 PHE A C 1
ATOM 2654 O O . PHE A 1 335 ? 23.059 -1.914 -0.163 1.00 76.44 335 PHE A O 1
ATOM 2661 N N . PRO A 1 336 ? 24.044 -1.830 1.846 1.00 72.44 336 PRO A N 1
ATOM 2662 C CA . PRO A 1 336 ? 24.666 -3.155 1.746 1.00 72.44 336 PRO A CA 1
ATOM 2663 C C . PRO A 1 336 ? 23.678 -4.280 1.410 1.00 72.44 336 PRO A C 1
ATOM 2665 O O . PRO A 1 336 ? 24.006 -5.154 0.607 1.00 72.44 336 PRO A O 1
ATOM 2668 N N . GLU A 1 337 ? 22.475 -4.246 1.986 1.00 75.81 337 GLU A N 1
ATOM 2669 C CA . GLU A 1 337 ? 21.423 -5.241 1.751 1.00 75.81 337 GLU A CA 1
ATOM 2670 C C . GLU A 1 337 ? 20.818 -5.098 0.351 1.00 75.81 337 GLU A C 1
ATOM 2672 O O . GLU A 1 337 ? 20.761 -6.072 -0.404 1.00 75.81 337 GLU A O 1
ATOM 2677 N N . GLN A 1 338 ? 20.431 -3.876 -0.045 1.00 69.38 338 GLN A N 1
ATOM 2678 C CA . GLN A 1 338 ? 19.865 -3.648 -1.376 1.00 69.38 338 GLN A CA 1
ATOM 2679 C C . GLN A 1 338 ? 20.902 -3.896 -2.480 1.00 69.38 338 GLN A C 1
ATOM 2681 O O . GLN A 1 338 ? 20.550 -4.433 -3.533 1.00 69.38 338 GLN A O 1
ATOM 2686 N N . TRP A 1 339 ? 22.173 -3.552 -2.248 1.00 80.12 339 TRP A N 1
ATOM 2687 C CA . TRP A 1 339 ? 23.285 -3.874 -3.144 1.00 80.12 339 TRP A CA 1
ATOM 2688 C C . TRP A 1 339 ? 23.427 -5.385 -3.306 1.00 80.12 339 TRP A C 1
ATOM 2690 O O . TRP A 1 339 ? 23.449 -5.861 -4.435 1.00 80.12 339 TRP A O 1
ATOM 2700 N N . ALA A 1 340 ? 23.465 -6.153 -2.210 1.00 72.12 340 ALA A N 1
ATOM 2701 C CA . ALA A 1 340 ? 23.620 -7.606 -2.273 1.00 72.12 340 ALA A CA 1
ATOM 2702 C C . ALA A 1 340 ? 22.464 -8.278 -3.031 1.00 72.12 340 ALA A C 1
ATOM 2704 O O . ALA A 1 340 ? 22.712 -9.118 -3.896 1.00 72.12 340 ALA A O 1
ATOM 2705 N N . GLY A 1 341 ? 21.217 -7.868 -2.770 1.00 76.00 341 GLY A N 1
ATOM 2706 C CA . GLY A 1 341 ? 20.048 -8.374 -3.494 1.00 76.00 341 GLY A CA 1
ATOM 2707 C C . GLY A 1 341 ? 20.112 -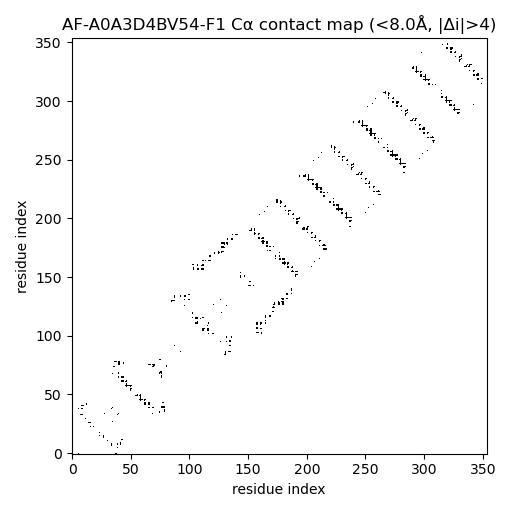8.069 -4.993 1.00 76.00 341 GLY A C 1
ATOM 2708 O O . GLY A 1 341 ? 20.022 -8.978 -5.817 1.00 76.00 341 GLY A O 1
ATOM 2709 N N . THR A 1 342 ? 20.361 -6.805 -5.347 1.00 74.12 342 THR A N 1
ATOM 2710 C CA . THR A 1 342 ? 20.446 -6.360 -6.751 1.00 74.12 342 THR A CA 1
ATOM 2711 C C . THR A 1 342 ? 21.618 -7.037 -7.483 1.00 74.12 342 THR A C 1
ATOM 2713 O O . THR A 1 342 ? 21.489 -7.479 -8.624 1.00 74.12 342 THR A O 1
ATOM 2716 N N . GLN A 1 343 ? 22.766 -7.175 -6.814 1.00 77.81 343 GLN A N 1
ATOM 2717 C CA . GLN A 1 343 ? 23.965 -7.811 -7.356 1.00 77.81 343 GLN A CA 1
ATOM 2718 C C . GLN A 1 343 ? 23.762 -9.313 -7.580 1.00 77.81 343 GLN A C 1
ATOM 2720 O O . GLN A 1 343 ? 24.200 -9.831 -8.606 1.00 77.81 343 GLN A O 1
ATOM 2725 N N . ASN A 1 344 ? 23.098 -10.014 -6.658 1.00 75.69 344 ASN A N 1
ATOM 2726 C CA . ASN A 1 344 ? 22.798 -11.438 -6.810 1.00 75.69 344 ASN A CA 1
ATOM 2727 C C . ASN A 1 344 ? 21.874 -11.688 -8.004 1.00 75.69 344 ASN A C 1
ATOM 2729 O O . ASN A 1 344 ? 22.165 -12.568 -8.811 1.00 75.69 344 ASN A O 1
ATOM 2733 N N . LEU A 1 345 ? 20.822 -10.879 -8.163 1.00 79.50 345 LEU A N 1
ATOM 2734 C CA . LEU A 1 345 ? 19.917 -10.958 -9.314 1.00 79.50 345 LEU A CA 1
ATOM 2735 C C . LEU A 1 345 ? 20.666 -10.698 -10.625 1.00 79.50 345 LEU A C 1
ATOM 2737 O O . LEU A 1 345 ? 20.565 -11.483 -11.565 1.00 79.50 345 LEU A O 1
ATOM 2741 N N . SER A 1 346 ? 21.503 -9.657 -10.663 1.00 79.19 346 SER A N 1
ATOM 2742 C CA . SER A 1 346 ? 22.346 -9.370 -11.826 1.00 79.19 346 SER A CA 1
ATOM 2743 C C . SER A 1 346 ? 23.275 -10.544 -12.172 1.00 79.19 346 SER A C 1
ATOM 2745 O O . SER A 1 346 ? 23.358 -10.946 -13.330 1.00 79.19 346 SER A O 1
ATOM 2747 N N . LEU A 1 347 ? 23.940 -11.143 -11.178 1.00 76.00 347 LEU A N 1
ATOM 2748 C CA . LEU A 1 347 ? 24.893 -12.240 -11.384 1.00 76.00 347 LEU A CA 1
ATOM 2749 C C . LEU A 1 347 ? 24.231 -13.556 -11.805 1.00 76.00 347 LEU A C 1
ATOM 2751 O O . LEU A 1 347 ? 24.779 -14.233 -12.675 1.00 76.00 347 LEU A O 1
ATOM 2755 N N . ILE A 1 348 ? 23.071 -13.908 -11.236 1.00 73.38 348 ILE A N 1
ATOM 2756 C CA . ILE A 1 348 ? 22.316 -15.115 -11.614 1.00 73.38 348 ILE A CA 1
ATOM 2757 C C . ILE A 1 348 ? 22.058 -15.101 -13.123 1.00 73.38 348 ILE A C 1
ATOM 2759 O O . ILE A 1 348 ? 22.402 -16.056 -13.818 1.00 73.38 348 ILE A O 1
ATOM 2763 N N . HIS A 1 349 ? 21.574 -13.977 -13.648 1.00 66.12 349 HIS A N 1
ATOM 2764 C CA . HIS A 1 349 ? 21.209 -13.852 -15.058 1.00 66.12 349 HIS A CA 1
ATOM 2765 C C . HIS A 1 349 ? 22.395 -13.640 -16.007 1.00 66.12 349 HIS A C 1
ATOM 2767 O O . HIS A 1 349 ? 22.282 -13.947 -17.189 1.00 66.12 349 HIS A O 1
ATOM 2773 N N . ILE A 1 350 ? 23.552 -13.197 -15.504 1.00 62.50 350 ILE A N 1
ATOM 2774 C CA . ILE A 1 350 ? 24.816 -13.226 -16.261 1.00 62.50 350 ILE A CA 1
ATOM 2775 C C . ILE A 1 350 ? 25.347 -14.668 -16.397 1.00 62.50 350 ILE A C 1
ATOM 2777 O O . ILE A 1 350 ? 26.078 -14.972 -17.340 1.00 62.50 350 ILE A O 1
ATOM 2781 N N . SER A 1 351 ? 25.011 -15.556 -15.454 1.00 52.62 351 SER A N 1
ATOM 2782 C CA . SER A 1 351 ? 25.588 -16.904 -15.348 1.00 52.62 351 SER A CA 1
ATOM 2783 C C . SER A 1 351 ? 24.766 -18.039 -15.965 1.00 52.62 351 SER A C 1
ATOM 2785 O O . SER A 1 351 ? 25.289 -19.148 -16.052 1.00 52.62 351 SER A O 1
ATOM 2787 N N . GLU A 1 352 ? 23.537 -17.787 -16.430 1.00 48.12 352 GLU A N 1
ATOM 2788 C CA . GLU A 1 352 ? 22.775 -18.717 -17.276 1.00 48.12 352 GLU A CA 1
ATOM 2789 C C . GLU A 1 352 ? 23.091 -18.443 -18.758 1.00 48.12 352 GLU A C 1
ATOM 2791 O O . GLU A 1 352 ? 22.557 -17.486 -19.323 1.00 48.12 352 GLU A O 1
ATOM 2796 N N . PRO A 1 353 ? 23.952 -19.236 -19.431 1.00 45.16 353 PRO A N 1
ATOM 2797 C CA . PRO A 1 353 ? 24.153 -19.090 -20.862 1.00 45.16 353 PRO A CA 1
ATOM 2798 C C . PRO A 1 353 ? 22.923 -19.643 -21.593 1.00 45.16 353 PRO A C 1
ATOM 2800 O O . PRO A 1 353 ? 22.396 -20.694 -21.222 1.00 45.16 353 PRO A O 1
ATOM 2803 N N . THR A 1 354 ? 22.512 -18.920 -22.633 1.00 45.81 354 THR A N 1
ATOM 2804 C CA . THR A 1 354 ? 21.512 -19.279 -23.657 1.00 45.81 354 THR A CA 1
ATOM 2805 C C . THR A 1 354 ? 21.574 -20.720 -24.142 1.00 45.81 354 THR A C 1
ATOM 2807 O O . THR A 1 354 ? 22.705 -21.171 -24.453 1.00 45.81 354 THR A O 1
#

Mean predicted aligned error: 12.22 Å

Nearest PDB structures (foldseek):
  7v1m-assembly2_G  TM=7.571E-01  e=1.863E-02  Homo sapiens
  8jau-assembly1_A  TM=3.440E-01  e=2.278E-03  Homo sapiens
  8g53-assembly1_A  TM=6.169E-01  e=9.082E-01  Enhygromyxa salina
  7sqc-assembly1_R1  TM=3.780E-01  e=1.152E+00  Chlamydomonas reinhardtii
  6xns-assembly1_B  TM=2.347E-01  e=3.239E-01  synthetic construct